Protein AF-A0A3P7JXC5-F1 (afdb_monomer_lite)

Radius of gyration: 39.47 Å; chains: 1; bounding box: 88×106×88 Å

pLDDT: mean 73.52, std 12.32, range [44.56, 93.5]

InterPro domains:
  IPR052606 DnaJ domain-containing protein [PTHR44653] (4-246)

Secondary structure (DSSP, 8-state):
-HHHHHHHHHHHHSHHHHHHHHHHHHH----TT-THHHHTTS----HHHHHHHHHHHHHHHHHHHHHHHHHHHHHHHHHHHHHHHHH-SSS-HHHHHHHHHHHHHTTS--GGG-HHHHHHHHHHHHHHHHHHHHHHHHHHSSTTS---------PPPPPPPP-------TT-----TT-HHHHHHHHHHHHHHHHHHTTPPPPHHHHHHHHH--S-TTHHHHHHHHTTS-HHHHHHHHHHHHHHHHH--

Foldseek 3Di:
DVVVVVVVCVCVVDPVSVVVVVCCVVLNDPPPPDPVSVVVVPDPCPPVNVVVVVLVVVLVVVVVVLVVVLVVLVVVVVVVLVVVVVVPPDDDSPVVVVVVVVVSVVSDDDPCPRPVNCVVVVVVVVVVVVVVVVVVVVVVVPPPPPPDPDDPDDDDPDPDDPPPPDPPPPPDDDDDPPDVVVVVVVVVVLVVQQVVCEVPDDDPVLVVLLPPDPDDDVSLVVSCVVVSYDSVSSVVVNVVVVVVVVVVD

Structure (mmCIF, N/CA/C/O backbone):
data_AF-A0A3P7JXC5-F1
#
_entry.id   AF-A0A3P7JXC5-F1
#
loop_
_atom_site.group_PDB
_atom_site.id
_atom_site.type_symbol
_atom_site.label_atom_id
_atom_site.label_alt_id
_atom_site.label_comp_id
_atom_site.label_asym_id
_atom_site.label_entity_id
_atom_site.label_seq_id
_atom_site.pdbx_PDB_ins_code
_atom_site.Cartn_x
_atom_site.Cartn_y
_atom_site.Cartn_z
_atom_site.occupancy
_atom_site.B_iso_or_equiv
_atom_site.auth_seq_id
_atom_site.auth_comp_id
_atom_site.auth_asym_id
_atom_site.auth_atom_id
_atom_site.pdbx_PDB_model_num
ATOM 1 N N . MET A 1 1 ? 5.364 -40.938 -41.147 1.00 63.56 1 MET A N 1
ATOM 2 C CA . MET A 1 1 ? 5.165 -39.567 -41.677 1.00 63.56 1 MET A CA 1
ATOM 3 C C . MET A 1 1 ? 3.699 -39.230 -41.950 1.00 63.56 1 MET A C 1
ATOM 5 O O . MET A 1 1 ? 3.297 -38.135 -41.594 1.00 63.56 1 MET A O 1
ATOM 9 N N . HIS A 1 2 ? 2.877 -40.139 -42.496 1.00 78.50 2 HIS A N 1
ATOM 10 C CA . HIS A 1 2 ? 1.469 -39.842 -42.828 1.00 78.50 2 HIS A CA 1
ATOM 11 C C . HIS A 1 2 ? 0.626 -39.333 -41.636 1.00 78.50 2 HIS A C 1
ATOM 13 O O . HIS A 1 2 ? -0.082 -38.341 -41.762 1.00 78.50 2 HIS A O 1
ATOM 19 N N . PHE A 1 3 ? 0.774 -39.931 -40.447 1.00 82.56 3 PHE A N 1
ATOM 20 C CA . PHE A 1 3 ? 0.040 -39.515 -39.240 1.00 82.56 3 PHE A CA 1
ATOM 21 C C . PHE A 1 3 ? 0.324 -38.073 -38.792 1.00 82.56 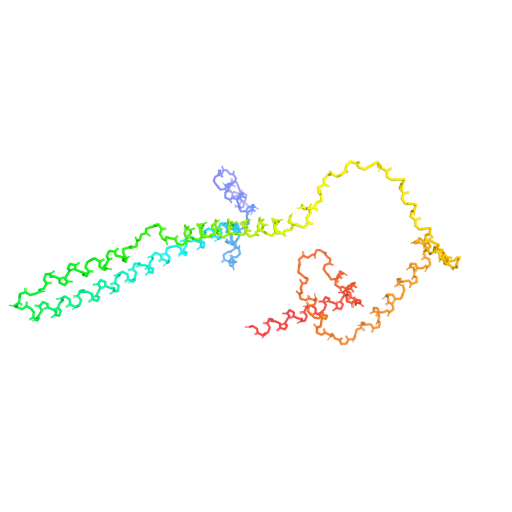3 PHE A C 1
ATOM 23 O O . PHE A 1 3 ? -0.576 -37.399 -38.302 1.00 82.56 3 PHE A O 1
ATOM 30 N N . GLN A 1 4 ? 1.547 -37.570 -39.000 1.00 85.88 4 GLN A N 1
ATOM 31 C CA . GLN A 1 4 ? 1.893 -36.193 -38.633 1.00 85.88 4 GLN A CA 1
ATOM 32 C C . GLN A 1 4 ? 1.194 -35.184 -39.547 1.00 85.88 4 GLN A C 1
ATOM 34 O O . GLN A 1 4 ? 0.630 -34.206 -39.068 1.00 85.88 4 GLN A O 1
ATOM 39 N N . VAL A 1 5 ? 1.158 -35.453 -40.853 1.00 88.19 5 VAL A N 1
ATOM 40 C CA . VAL A 1 5 ? 0.500 -34.572 -41.830 1.00 88.19 5 VAL A CA 1
ATOM 41 C C . VAL A 1 5 ? -1.008 -34.509 -41.586 1.00 88.19 5 VAL A C 1
ATOM 43 O O . VAL A 1 5 ? -1.578 -33.421 -41.594 1.00 88.19 5 VAL A O 1
ATOM 46 N N . VAL A 1 6 ? -1.638 -35.649 -41.284 1.00 90.06 6 VAL A N 1
ATOM 47 C CA . VAL A 1 6 ? -3.065 -35.703 -40.923 1.00 90.06 6 VAL A CA 1
ATOM 48 C C . VAL A 1 6 ? -3.340 -34.897 -39.651 1.00 90.06 6 VAL A C 1
ATOM 50 O O . VAL A 1 6 ? -4.251 -34.075 -39.639 1.00 90.06 6 VAL A O 1
ATOM 53 N N . SER A 1 7 ? -2.502 -35.038 -38.618 1.00 86.31 7 SER A N 1
ATOM 54 C CA . SER A 1 7 ? -2.668 -34.275 -37.373 1.00 86.31 7 SER A CA 1
ATOM 55 C C . SER A 1 7 ? -2.499 -32.761 -37.562 1.00 86.31 7 SER A C 1
ATOM 57 O O . SER A 1 7 ? -3.249 -31.976 -36.989 1.00 86.31 7 SER A O 1
ATOM 59 N N . ILE A 1 8 ? -1.560 -32.332 -38.416 1.00 90.06 8 ILE A N 1
ATOM 60 C CA . ILE A 1 8 ? -1.358 -30.912 -38.735 1.00 90.06 8 ILE A CA 1
ATOM 61 C C . ILE A 1 8 ? -2.572 -30.377 -39.498 1.00 90.06 8 ILE A C 1
ATOM 63 O O . ILE A 1 8 ? -3.050 -29.280 -39.217 1.00 90.06 8 ILE A O 1
ATOM 67 N N . TYR A 1 9 ? -3.101 -31.167 -40.433 1.00 92.31 9 TYR A N 1
ATOM 68 C CA . TYR A 1 9 ? -4.296 -30.812 -41.185 1.00 92.31 9 TYR A CA 1
ATOM 69 C C . TYR A 1 9 ? -5.520 -30.634 -40.273 1.00 92.31 9 TYR A C 1
ATOM 71 O O . TYR A 1 9 ? -6.238 -29.648 -40.414 1.00 92.31 9 TYR A O 1
ATOM 79 N N . GLU A 1 10 ? -5.737 -31.520 -39.299 1.00 90.44 10 GLU A N 1
ATOM 80 C CA . GLU A 1 10 ? -6.844 -31.404 -38.335 1.00 90.44 10 GLU A CA 1
ATOM 81 C C . GLU A 1 10 ? -6.738 -30.154 -37.444 1.00 90.44 10 GLU A C 1
ATOM 83 O O . GLU A 1 10 ? -7.736 -29.454 -37.224 1.00 90.44 10 GLU A O 1
ATOM 88 N N . VAL A 1 11 ? -5.524 -29.826 -36.986 1.00 89.25 11 VAL A N 1
ATOM 89 C CA . VAL A 1 11 ? -5.253 -28.618 -36.187 1.00 89.25 11 VAL A CA 1
ATOM 90 C C . VAL A 1 11 ? -5.467 -27.344 -37.007 1.00 89.25 11 VAL A C 1
ATOM 92 O O . VAL A 1 11 ? -6.042 -26.383 -36.503 1.00 89.25 11 VAL A O 1
ATOM 95 N N . LEU A 1 12 ? -5.048 -27.329 -38.277 1.00 89.19 12 LEU A N 1
ATOM 96 C CA . LEU A 1 12 ? -5.221 -26.168 -39.159 1.00 89.19 12 LEU A CA 1
ATOM 97 C C . LEU A 1 12 ? -6.658 -26.008 -39.673 1.00 89.19 12 LEU A C 1
ATOM 99 O O . LEU A 1 12 ? -7.075 -24.886 -39.970 1.00 89.19 12 LEU A O 1
ATOM 103 N N . LYS A 1 13 ? -7.411 -27.108 -39.787 1.00 93.50 13 LYS A N 1
ATOM 104 C CA . LYS A 1 13 ? -8.798 -27.123 -40.274 1.00 93.50 13 LYS A CA 1
ATOM 105 C C . LYS A 1 13 ? -9.786 -26.541 -39.265 1.00 93.50 13 LYS A C 1
ATOM 107 O O . LYS A 1 13 ? -10.770 -25.929 -39.673 1.00 93.50 13 LYS A O 1
ATOM 112 N N . SER A 1 14 ? -9.557 -26.739 -37.970 1.00 92.31 14 SER A N 1
ATOM 113 C CA . SER A 1 14 ? -10.454 -26.249 -36.918 1.00 92.31 14 SER A CA 1
ATOM 114 C C . SER A 1 14 ? -9.998 -24.888 -36.386 1.00 92.31 14 SER A C 1
ATOM 116 O O . SER A 1 14 ? -8.851 -24.707 -35.983 1.00 92.31 14 SER A O 1
ATOM 118 N N . SER A 1 15 ? -10.904 -23.906 -36.370 1.00 88.62 15 SER A N 1
ATOM 119 C CA . SER A 1 15 ? -10.602 -22.544 -35.901 1.00 88.62 15 SER A CA 1
ATOM 120 C C . SER A 1 15 ? -10.165 -22.519 -34.434 1.00 88.62 15 SER A C 1
ATOM 122 O O . SER A 1 15 ? -9.206 -21.829 -34.098 1.00 88.62 15 SER A O 1
ATOM 124 N N . GLU A 1 16 ? -10.809 -23.319 -33.583 1.00 89.88 16 GLU A N 1
ATOM 125 C CA . GLU A 1 16 ? -10.509 -23.400 -32.150 1.00 89.88 16 GLU A CA 1
ATOM 126 C C . GLU A 1 16 ? -9.127 -24.003 -31.853 1.00 89.88 16 GLU A C 1
ATOM 128 O O . GLU A 1 16 ? -8.400 -23.498 -30.993 1.00 89.88 16 GLU A O 1
ATOM 133 N N . LEU A 1 17 ? -8.728 -25.080 -32.550 1.00 89.31 17 LEU A N 1
ATOM 134 C CA . LEU A 1 17 ? -7.389 -25.657 -32.366 1.00 89.31 17 LEU A CA 1
ATOM 135 C C . LEU A 1 17 ? -6.319 -24.735 -32.942 1.00 89.31 17 LEU A C 1
ATOM 137 O O . LEU A 1 17 ? -5.249 -24.616 -32.346 1.00 89.31 17 LEU A O 1
ATOM 141 N N . ARG A 1 18 ? -6.620 -24.027 -34.037 1.00 91.94 18 ARG A N 1
ATOM 142 C CA . ARG A 1 18 ? -5.725 -23.014 -34.602 1.00 91.94 18 ARG A CA 1
ATOM 143 C C . ARG A 1 18 ? -5.501 -21.851 -33.641 1.00 91.94 18 ARG A C 1
ATOM 145 O O . ARG A 1 18 ? -4.374 -21.390 -33.504 1.00 91.94 18 ARG A O 1
ATOM 152 N N . GLU A 1 19 ? -6.537 -21.402 -32.939 1.00 91.00 19 GLU A N 1
ATOM 153 C CA . GLU A 1 19 ? -6.415 -20.359 -31.917 1.00 91.00 19 GLU A CA 1
ATOM 154 C C . GLU A 1 19 ? -5.582 -20.831 -30.718 1.00 91.00 19 GLU A C 1
ATOM 156 O O . GLU A 1 19 ? -4.697 -20.113 -30.254 1.00 91.00 19 GLU A O 1
ATOM 161 N N . LYS A 1 20 ? -5.800 -22.059 -30.235 1.00 87.19 20 LYS A N 1
ATOM 162 C CA . LYS A 1 20 ? -4.973 -22.647 -29.166 1.00 87.19 20 LYS A CA 1
ATOM 163 C C . LYS A 1 20 ? -3.518 -22.814 -29.603 1.00 87.19 20 LYS A C 1
ATOM 165 O O . LYS A 1 20 ? -2.618 -22.509 -28.829 1.00 87.19 20 LYS A O 1
ATOM 170 N N . TYR A 1 21 ? -3.282 -23.242 -30.840 1.00 88.56 21 TYR A N 1
ATOM 171 C CA . TYR A 1 21 ? -1.943 -23.348 -31.415 1.00 88.56 21 TYR A CA 1
ATOM 172 C C . TYR A 1 21 ? -1.263 -21.978 -31.531 1.00 88.56 21 TYR A C 1
ATOM 174 O O . TYR A 1 21 ? -0.121 -21.835 -31.105 1.00 88.56 21 TYR A O 1
ATOM 182 N N . ASN A 1 22 ? -1.978 -20.955 -32.008 1.00 90.62 22 ASN A N 1
ATOM 183 C CA . ASN A 1 22 ? -1.483 -19.577 -32.059 1.00 90.62 22 ASN A CA 1
ATOM 184 C C . ASN A 1 22 ? -1.149 -19.039 -30.661 1.00 90.62 22 ASN A C 1
ATOM 186 O O . ASN A 1 22 ? -0.094 -18.443 -30.473 1.00 90.62 22 ASN A O 1
ATOM 190 N N . ASN A 1 23 ? -1.993 -19.316 -29.664 1.00 85.25 23 ASN A N 1
ATOM 191 C CA . ASN A 1 23 ? -1.702 -18.978 -28.271 1.00 85.25 23 ASN A CA 1
ATOM 192 C C . ASN A 1 23 ? -0.435 -19.686 -27.765 1.00 85.25 23 ASN A C 1
ATOM 194 O O . ASN A 1 23 ? 0.379 -19.077 -27.082 1.00 85.25 23 ASN A O 1
ATOM 198 N N . VAL A 1 24 ? -0.227 -20.960 -28.104 1.00 84.94 24 VAL A N 1
ATOM 199 C CA . VAL A 1 24 ? 0.996 -21.689 -27.725 1.00 84.94 24 VAL A CA 1
ATOM 200 C C . VAL A 1 24 ? 2.228 -21.152 -28.462 1.00 84.94 24 VAL A C 1
ATOM 202 O O . VAL A 1 24 ? 3.303 -21.102 -27.872 1.00 84.94 24 VAL A O 1
ATOM 205 N N . LEU A 1 25 ? 2.092 -20.707 -29.713 1.00 85.06 25 LEU A N 1
ATOM 206 C CA . LEU A 1 25 ? 3.167 -20.037 -30.451 1.00 85.06 25 LEU A CA 1
ATOM 207 C C . LEU A 1 25 ? 3.546 -18.687 -29.824 1.00 85.06 25 LEU A C 1
ATOM 209 O O . LEU A 1 25 ? 4.727 -18.362 -29.749 1.00 85.06 25 LEU A O 1
ATOM 213 N N . GLU A 1 26 ? 2.562 -17.912 -29.365 1.00 82.88 26 GLU A N 1
ATOM 214 C CA . GLU A 1 26 ? 2.771 -16.575 -28.795 1.00 82.88 26 GLU A CA 1
ATOM 215 C C . GLU A 1 26 ? 3.239 -16.611 -27.328 1.00 82.88 26 GLU A C 1
ATOM 217 O O . GLU A 1 26 ? 4.134 -15.860 -26.926 1.00 82.88 26 GLU A O 1
ATOM 222 N N . PHE A 1 27 ? 2.649 -17.490 -26.512 1.00 77.94 27 PHE A N 1
ATOM 223 C CA . PHE A 1 27 ? 2.879 -17.562 -25.064 1.00 77.94 27 PHE A CA 1
ATOM 224 C C . PHE A 1 27 ? 3.784 -18.726 -24.635 1.00 77.94 27 PHE A C 1
ATOM 226 O O . PHE A 1 27 ? 4.208 -18.766 -23.478 1.00 77.94 27 PHE A O 1
ATOM 233 N N . GLY A 1 28 ? 4.112 -19.648 -25.543 1.00 79.12 28 GLY A N 1
ATOM 234 C CA . GLY A 1 28 ? 4.833 -20.885 -25.244 1.00 79.12 28 GLY A CA 1
ATOM 235 C C . GLY A 1 28 ? 3.936 -21.962 -24.623 1.00 79.12 28 GLY A C 1
ATOM 236 O O . GLY A 1 28 ? 2.821 -21.691 -24.169 1.00 79.12 28 GLY A O 1
ATOM 237 N N . LEU A 1 29 ? 4.431 -23.203 -24.576 1.00 80.94 29 LEU A N 1
ATOM 238 C CA . LEU A 1 29 ? 3.788 -24.286 -23.825 1.00 80.94 29 LEU A CA 1
ATOM 239 C C . LEU A 1 29 ? 3.751 -23.928 -22.327 1.00 80.94 29 LEU A C 1
ATOM 241 O O . LEU A 1 29 ? 4.742 -23.409 -21.808 1.00 80.94 29 LEU A O 1
ATOM 245 N N . PRO A 1 30 ? 2.644 -24.202 -21.613 1.00 66.88 30 PRO A N 1
ATOM 246 C CA . PRO A 1 30 ? 2.606 -24.039 -20.169 1.00 66.88 30 PRO A CA 1
ATOM 247 C C . PRO A 1 30 ? 3.562 -25.049 -19.524 1.00 66.88 30 PRO A C 1
ATOM 249 O O . PRO A 1 30 ? 3.243 -26.230 -19.384 1.00 66.88 30 PRO A O 1
ATOM 252 N N . ASP A 1 31 ? 4.748 -24.584 -19.133 1.00 71.75 31 ASP A N 1
ATOM 253 C CA . ASP A 1 31 ? 5.705 -25.390 -18.380 1.00 71.75 31 ASP A CA 1
ATOM 254 C C . ASP A 1 31 ? 5.148 -25.627 -16.970 1.00 71.75 31 ASP A C 1
ATOM 256 O O . ASP A 1 31 ? 5.262 -24.794 -16.070 1.00 71.75 31 ASP A O 1
ATOM 260 N N . TRP A 1 32 ? 4.549 -26.801 -16.753 1.00 65.69 32 TRP A N 1
ATOM 261 C CA . TRP A 1 32 ? 3.990 -27.239 -15.463 1.00 65.69 32 TRP A CA 1
ATOM 262 C C . TRP A 1 32 ? 5.031 -27.302 -14.331 1.00 65.69 32 TRP A C 1
ATOM 264 O O . TRP A 1 32 ? 4.680 -27.420 -13.159 1.00 65.69 32 TRP A O 1
ATOM 274 N N . ARG A 1 33 ? 6.320 -27.206 -14.678 1.00 65.94 33 ARG A N 1
ATOM 275 C CA . ARG A 1 33 ? 7.463 -27.211 -13.760 1.00 65.94 33 ARG A CA 1
ATOM 276 C C . ARG A 1 33 ? 7.950 -25.823 -13.344 1.00 65.94 33 ARG A C 1
ATOM 278 O O . ARG A 1 33 ? 8.768 -25.741 -12.431 1.00 65.94 33 ARG A O 1
ATOM 285 N N . GLN A 1 34 ? 7.482 -24.745 -13.976 1.00 61.25 34 GLN A N 1
ATOM 286 C CA . GLN A 1 34 ? 7.953 -23.392 -13.682 1.00 61.25 34 GLN A CA 1
ATOM 287 C C . GLN A 1 34 ? 6.820 -22.509 -13.129 1.00 61.25 34 GLN A C 1
ATOM 289 O O . GLN A 1 34 ? 5.915 -22.131 -13.875 1.00 61.25 34 GLN A O 1
ATOM 294 N N . PRO A 1 35 ? 6.887 -22.057 -11.857 1.00 60.59 35 PRO A N 1
ATOM 295 C CA . PRO A 1 35 ? 5.921 -21.091 -11.312 1.00 60.59 35 PRO A CA 1
ATOM 296 C C . PRO A 1 35 ? 5.973 -19.722 -12.025 1.00 60.59 35 PRO A C 1
ATOM 298 O O . PRO A 1 35 ? 5.101 -18.875 -11.835 1.00 60.59 35 PRO A O 1
ATOM 301 N N . ILE A 1 36 ? 6.975 -19.512 -12.884 1.00 57.78 36 ILE A N 1
ATOM 302 C CA . ILE A 1 36 ? 7.180 -18.310 -13.699 1.00 57.78 36 ILE A CA 1
ATOM 303 C C . ILE A 1 36 ? 6.066 -18.115 -14.743 1.00 57.78 36 ILE A C 1
ATOM 305 O O . ILE A 1 36 ? 5.733 -16.967 -15.045 1.00 57.78 36 ILE A O 1
ATOM 309 N N . TYR A 1 37 ? 5.430 -19.186 -15.242 1.00 58.28 37 TYR A N 1
ATOM 310 C CA . TYR A 1 37 ? 4.383 -19.074 -16.274 1.00 58.28 37 TYR A CA 1
ATOM 311 C C . TYR A 1 37 ? 3.149 -18.296 -15.773 1.00 58.28 37 TYR A C 1
ATOM 313 O O . TYR A 1 37 ? 2.536 -17.531 -16.517 1.00 58.28 37 TYR A O 1
ATOM 321 N N . TYR A 1 38 ? 2.845 -18.384 -14.474 1.00 59.22 38 TYR A N 1
ATOM 322 C CA . TYR A 1 38 ? 1.785 -17.591 -13.839 1.00 59.22 38 TYR A CA 1
ATOM 323 C C . TYR A 1 38 ? 2.230 -16.172 -13.470 1.00 59.22 38 TYR A C 1
ATOM 325 O O . TYR A 1 38 ? 1.407 -15.259 -13.404 1.00 59.22 38 TYR A O 1
ATOM 333 N N . TYR A 1 39 ? 3.531 -15.952 -13.277 1.00 55.88 39 TYR A N 1
ATOM 334 C CA . TYR A 1 39 ? 4.065 -14.665 -12.830 1.00 55.88 39 TYR A CA 1
ATOM 335 C C . TYR A 1 39 ? 3.954 -13.572 -13.899 1.00 55.88 39 TYR A C 1
ATOM 337 O O . TYR A 1 39 ? 3.777 -12.400 -13.575 1.00 55.88 39 TYR A O 1
ATOM 345 N N . ARG A 1 40 ? 3.976 -13.942 -15.186 1.00 58.50 40 ARG A N 1
ATOM 346 C CA . ARG A 1 40 ? 3.786 -12.988 -16.293 1.00 58.50 40 ARG A CA 1
ATOM 347 C C . ARG A 1 40 ? 2.323 -12.552 -16.464 1.00 58.50 40 ARG A C 1
ATOM 349 O O . ARG A 1 40 ? 2.071 -11.518 -17.078 1.00 58.50 40 ARG A O 1
ATOM 356 N N . LYS A 1 41 ? 1.371 -13.300 -15.889 1.00 62.31 41 LYS A N 1
ATOM 357 C CA . LYS A 1 41 ? -0.070 -12.994 -15.908 1.00 62.31 41 LYS A CA 1
ATOM 358 C C . LYS A 1 41 ? -0.565 -12.331 -14.616 1.00 62.31 41 LYS A C 1
ATOM 360 O O . LYS A 1 41 ? -1.756 -12.071 -14.477 1.00 62.31 41 LYS A O 1
ATOM 365 N N . MET A 1 42 ? 0.329 -12.014 -13.681 1.00 60.47 42 MET A N 1
ATOM 366 C CA . MET A 1 42 ? 0.021 -11.069 -12.613 1.00 60.47 42 MET A CA 1
ATOM 367 C C . MET A 1 42 ? 0.087 -9.669 -13.227 1.00 60.47 42 MET A C 1
ATOM 369 O O . MET A 1 42 ? 1.169 -9.172 -13.545 1.00 60.47 42 MET A O 1
ATOM 373 N N . ARG A 1 43 ? -1.077 -9.046 -13.453 1.00 71.44 43 ARG A N 1
ATOM 374 C CA . ARG A 1 43 ? -1.168 -7.625 -13.820 1.00 71.44 43 ARG A CA 1
ATOM 375 C C . ARG A 1 43 ? -0.258 -6.852 -12.870 1.00 71.44 43 ARG A C 1
ATOM 377 O O . ARG A 1 43 ? -0.424 -6.964 -11.658 1.00 71.44 43 ARG A O 1
ATOM 384 N N . LYS A 1 44 ? 0.722 -6.123 -13.414 1.00 71.94 44 LYS A N 1
ATOM 385 C CA . LYS A 1 44 ? 1.609 -5.263 -12.625 1.00 71.94 44 LYS A CA 1
ATOM 386 C C . LYS A 1 44 ? 0.716 -4.241 -11.926 1.00 71.94 44 LYS A C 1
ATOM 388 O O . LYS A 1 44 ? 0.309 -3.274 -12.561 1.00 71.94 44 LYS A O 1
ATOM 393 N N . LEU A 1 45 ? 0.353 -4.504 -10.670 1.00 72.50 45 LEU A N 1
ATOM 394 C CA . LEU A 1 45 ? -0.387 -3.549 -9.859 1.00 72.50 45 LEU A CA 1
ATOM 395 C C . LEU A 1 45 ? 0.497 -2.316 -9.782 1.00 72.50 45 LEU A C 1
ATOM 397 O O . LEU A 1 45 ? 1.641 -2.387 -9.322 1.00 72.50 45 LEU A O 1
ATOM 401 N N . ALA A 1 46 ? 0.004 -1.210 -10.322 1.00 86.25 46 ALA A N 1
ATOM 402 C CA . ALA A 1 46 ? 0.737 0.030 -10.228 1.00 86.25 46 ALA A CA 1
ATOM 403 C C . ALA A 1 46 ? 0.902 0.390 -8.747 1.00 86.25 46 ALA A C 1
ATOM 405 O O . ALA A 1 46 ? 0.086 0.008 -7.904 1.00 86.25 46 ALA A O 1
ATOM 406 N N . TRP A 1 47 ? 1.957 1.132 -8.414 1.00 88.12 47 TRP A N 1
ATOM 407 C CA . TRP A 1 47 ? 2.267 1.424 -7.013 1.00 88.12 47 TRP A CA 1
ATOM 408 C C . TRP A 1 47 ? 1.091 2.101 -6.291 1.00 88.12 47 TRP A C 1
ATOM 410 O O . TRP A 1 47 ? 0.830 1.807 -5.129 1.00 88.12 47 TRP A O 1
ATOM 420 N N . TYR A 1 48 ? 0.325 2.930 -7.009 1.00 89.56 48 TYR A N 1
ATOM 421 C CA . TYR A 1 48 ? -0.889 3.560 -6.492 1.00 89.56 48 TYR A CA 1
ATOM 422 C C . TYR A 1 48 ? -2.032 2.562 -6.252 1.00 89.56 48 TYR A C 1
ATOM 424 O O . TYR A 1 48 ? -2.713 2.679 -5.239 1.00 89.56 48 TYR A O 1
ATOM 432 N N . GLU A 1 49 ? -2.233 1.558 -7.116 1.00 87.88 49 GLU A N 1
ATOM 433 C CA . GLU A 1 49 ? -3.248 0.515 -6.900 1.00 87.88 49 GLU A CA 1
ATOM 434 C C . GLU A 1 49 ? -2.934 -0.268 -5.622 1.00 87.88 49 GLU A C 1
ATOM 436 O O . GLU A 1 49 ? -3.824 -0.515 -4.812 1.00 87.88 49 GLU A O 1
ATOM 441 N N . ALA A 1 50 ? -1.654 -0.587 -5.394 1.00 88.88 50 ALA A N 1
ATOM 442 C CA . ALA A 1 50 ? -1.207 -1.235 -4.165 1.00 88.88 50 ALA A CA 1
ATOM 443 C C . ALA A 1 50 ? -1.452 -0.358 -2.924 1.00 88.88 50 ALA A C 1
ATOM 445 O O . ALA A 1 50 ? -1.924 -0.858 -1.904 1.00 88.88 50 ALA A O 1
ATOM 446 N N . VAL A 1 51 ? -1.189 0.951 -3.013 1.00 90.62 51 VAL A N 1
ATOM 447 C CA . VAL A 1 51 ? -1.463 1.907 -1.925 1.00 90.62 51 VAL A CA 1
ATOM 448 C C . VAL A 1 51 ? -2.964 2.015 -1.640 1.00 90.62 51 VAL A C 1
ATOM 450 O O . VAL A 1 51 ? -3.361 1.986 -0.478 1.00 90.62 51 VAL A O 1
ATOM 453 N N . ILE A 1 52 ? -3.812 2.078 -2.669 1.00 88.81 52 ILE A N 1
ATOM 454 C CA . ILE A 1 52 ? -5.274 2.131 -2.511 1.00 88.81 52 ILE A CA 1
ATOM 455 C C . ILE A 1 52 ? -5.788 0.863 -1.826 1.00 88.81 52 ILE A C 1
ATOM 457 O O . ILE A 1 52 ? -6.566 0.951 -0.876 1.00 88.81 52 ILE A O 1
ATOM 461 N N . VAL A 1 53 ? -5.327 -0.312 -2.264 1.00 90.31 53 VAL A N 1
ATOM 462 C CA . VAL A 1 53 ? -5.690 -1.591 -1.637 1.00 90.31 53 VAL A CA 1
ATOM 463 C C . VAL A 1 53 ? -5.227 -1.632 -0.182 1.00 90.31 53 VAL A C 1
ATOM 465 O O . VAL A 1 53 ? -5.988 -2.044 0.689 1.00 90.31 53 VAL A O 1
ATOM 468 N N . LEU A 1 54 ? -4.017 -1.154 0.110 1.00 90.31 54 LEU A N 1
ATOM 469 C CA . LEU A 1 54 ? -3.496 -1.091 1.474 1.00 90.31 54 LEU A CA 1
ATOM 470 C C . LEU A 1 54 ? -4.341 -0.176 2.373 1.00 90.31 54 LEU A C 1
ATOM 472 O O . LEU A 1 54 ? -4.664 -0.557 3.498 1.00 90.31 54 LEU A O 1
ATOM 476 N N . ILE A 1 55 ? -4.758 0.990 1.874 1.00 88.44 55 ILE A N 1
ATOM 477 C CA . ILE A 1 55 ? -5.667 1.889 2.598 1.00 88.44 55 ILE A CA 1
ATOM 478 C C . ILE A 1 55 ? -7.020 1.206 2.828 1.00 88.44 55 ILE A C 1
ATOM 480 O O . ILE A 1 55 ? -7.532 1.259 3.942 1.00 88.44 55 ILE A O 1
ATOM 484 N N . ALA A 1 56 ? -7.574 0.523 1.824 1.00 88.75 56 ALA A N 1
ATOM 485 C CA . ALA A 1 56 ? -8.849 -0.184 1.944 1.00 88.75 56 ALA A CA 1
ATOM 486 C C . ALA A 1 56 ? -8.799 -1.333 2.968 1.00 88.75 56 ALA A C 1
ATOM 488 O O . ALA A 1 56 ? -9.725 -1.515 3.751 1.00 88.75 56 ALA A O 1
ATOM 489 N N . VAL A 1 57 ? -7.710 -2.102 3.014 1.00 92.38 57 VAL A N 1
ATOM 490 C CA . VAL A 1 57 ? -7.543 -3.145 4.039 1.00 92.38 57 VAL A CA 1
ATOM 491 C C . VAL A 1 57 ? -7.361 -2.515 5.423 1.00 92.38 57 VAL A C 1
ATOM 493 O O . VAL A 1 57 ? -7.951 -2.984 6.396 1.00 92.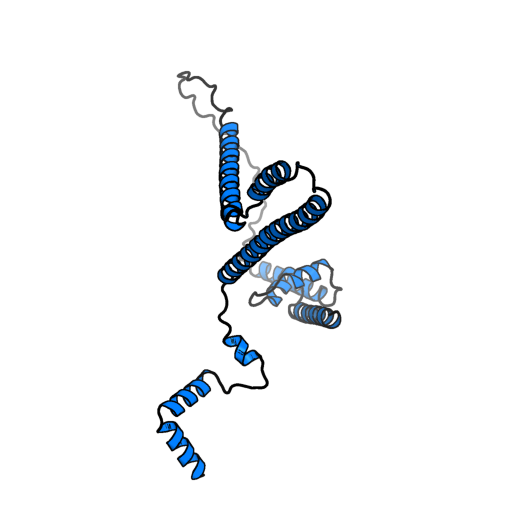38 57 VAL A O 1
ATOM 496 N N . SER A 1 58 ? -6.599 -1.422 5.514 1.00 90.25 58 SER A N 1
ATOM 497 C CA . SER A 1 58 ? -6.389 -0.680 6.761 1.00 90.25 58 SER A CA 1
ATOM 498 C C . SER A 1 58 ? -7.693 -0.103 7.326 1.00 90.25 58 SER A C 1
ATOM 500 O O . SER A 1 58 ? -7.952 -0.227 8.523 1.00 90.25 58 SER A O 1
ATOM 502 N N . THR A 1 59 ? -8.573 0.453 6.486 1.00 86.75 59 THR A N 1
ATOM 503 C CA . THR A 1 59 ? -9.881 0.966 6.930 1.00 86.75 59 THR A CA 1
ATOM 504 C C . THR A 1 59 ? -10.784 -0.132 7.454 1.00 86.75 59 THR A C 1
ATOM 506 O O . THR A 1 59 ? -11.440 0.065 8.475 1.00 86.75 59 THR A O 1
ATOM 509 N N . ILE A 1 60 ? -10.793 -1.293 6.796 1.00 87.31 60 ILE A N 1
ATOM 510 C CA . ILE A 1 60 ? -11.553 -2.460 7.247 1.00 87.31 60 ILE A CA 1
ATOM 511 C C . ILE A 1 60 ? -11.017 -2.942 8.599 1.00 87.31 60 ILE A C 1
ATOM 513 O O . ILE A 1 60 ? -11.798 -3.150 9.524 1.00 87.31 60 ILE A O 1
ATOM 517 N N . ALA A 1 61 ? -9.696 -3.063 8.753 1.00 87.44 61 ALA A N 1
ATOM 518 C CA . ALA A 1 61 ? -9.079 -3.457 10.020 1.00 87.44 61 ALA A CA 1
ATOM 519 C C . ALA A 1 61 ? -9.401 -2.464 11.149 1.00 87.44 61 ALA A C 1
ATOM 521 O O . ALA A 1 61 ? -9.768 -2.865 12.253 1.00 87.44 61 ALA A O 1
ATOM 522 N N . HIS A 1 62 ? -9.333 -1.165 10.860 1.00 85.19 62 HIS A N 1
ATOM 523 C CA . HIS A 1 62 ? -9.683 -0.120 11.814 1.00 85.19 62 HIS A CA 1
ATOM 524 C C . HIS A 1 62 ? -11.167 -0.162 12.204 1.00 85.19 62 HIS A C 1
ATOM 526 O O . HIS A 1 62 ? -11.504 -0.046 13.381 1.00 85.19 62 HIS A O 1
ATOM 532 N N . TYR A 1 63 ? -12.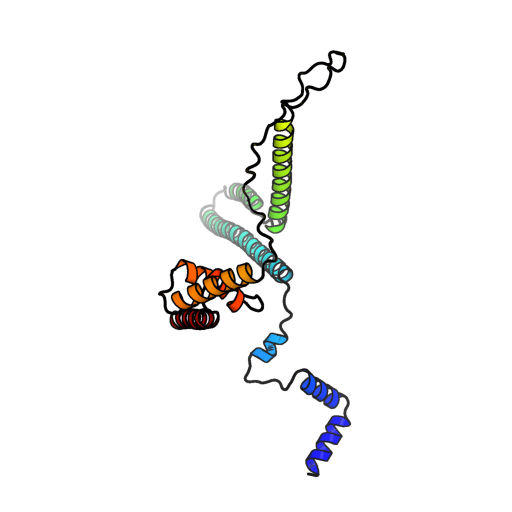055 -0.399 11.238 1.00 84.12 63 TYR A N 1
ATOM 533 C CA . TYR A 1 63 ? -13.482 -0.581 11.488 1.00 84.12 63 TYR A CA 1
ATOM 534 C C . TYR A 1 63 ? -13.738 -1.780 12.406 1.00 84.12 63 TYR A C 1
ATOM 536 O O . TYR A 1 63 ? -14.447 -1.648 13.402 1.00 84.12 63 TYR A O 1
ATOM 544 N N . LEU A 1 64 ? -13.103 -2.925 12.136 1.00 86.44 64 LEU A N 1
ATOM 545 C CA . LEU A 1 64 ? -13.193 -4.105 13.000 1.00 86.44 64 LEU A CA 1
ATOM 546 C C . LEU A 1 64 ? -12.669 -3.828 14.414 1.00 86.44 64 LEU A C 1
ATOM 548 O O . LEU A 1 64 ? -13.263 -4.307 15.375 1.00 86.44 64 LEU A O 1
ATOM 552 N N . MET A 1 65 ? -11.610 -3.030 14.560 1.00 85.00 65 MET A N 1
ATOM 553 C CA . MET A 1 65 ? -11.079 -2.634 15.868 1.00 85.00 65 MET A CA 1
ATOM 554 C C . MET A 1 65 ? -12.079 -1.781 16.663 1.00 85.00 65 MET A C 1
ATOM 556 O O . MET A 1 65 ? -12.309 -2.051 17.842 1.00 85.00 65 MET A O 1
ATOM 560 N N . MET A 1 66 ? -12.735 -0.810 16.018 1.00 79.81 66 MET A N 1
ATOM 561 C CA . MET A 1 66 ? -13.805 -0.019 16.643 1.00 79.81 66 MET A CA 1
ATOM 562 C C . MET A 1 66 ? -15.005 -0.898 17.027 1.00 79.81 66 MET A C 1
ATOM 564 O O . MET A 1 66 ? -15.577 -0.751 18.104 1.00 79.81 66 MET A O 1
ATOM 568 N N . TRP A 1 67 ? -15.359 -1.885 16.203 1.00 84.50 67 TRP A N 1
ATOM 569 C CA . TRP A 1 67 ? -16.386 -2.866 16.567 1.00 84.50 67 TRP A CA 1
ATOM 570 C C . TRP A 1 67 ? -15.975 -3.774 17.722 1.00 84.50 67 TRP A C 1
ATOM 572 O O . TRP A 1 67 ? -16.804 -4.082 18.578 1.00 84.50 67 TRP A O 1
ATOM 582 N N . ALA A 1 68 ? -14.713 -4.194 17.776 1.00 83.38 68 ALA A N 1
ATOM 583 C CA . ALA A 1 68 ? -14.203 -5.054 18.836 1.00 83.38 68 ALA A CA 1
ATOM 584 C C . ALA A 1 68 ? -14.316 -4.370 20.202 1.00 83.38 68 ALA A C 1
ATOM 586 O O . ALA A 1 68 ? -14.812 -4.970 21.153 1.00 83.38 68 ALA A O 1
ATOM 587 N N . ALA A 1 69 ? -13.939 -3.098 20.288 1.00 83.25 69 ALA A N 1
ATOM 588 C CA . ALA A 1 69 ? -14.048 -2.341 21.526 1.00 83.25 69 ALA A CA 1
ATOM 589 C C . ALA A 1 69 ? -15.509 -2.012 21.900 1.00 83.25 69 ALA A C 1
ATOM 591 O O . ALA A 1 69 ? -15.853 -2.034 23.084 1.00 83.25 69 ALA A O 1
ATOM 592 N N . TYR A 1 70 ? -16.405 -1.834 20.919 1.00 83.38 70 TYR A N 1
ATOM 593 C CA . TYR A 1 70 ? -17.846 -1.733 21.182 1.00 83.38 70 TYR A CA 1
ATOM 594 C C . TYR A 1 70 ? -18.362 -3.040 21.789 1.00 83.38 70 TYR A C 1
ATOM 596 O O . TYR A 1 70 ? -19.071 -3.041 22.800 1.00 83.38 70 TYR A O 1
ATOM 604 N N . TYR A 1 71 ? -17.954 -4.166 21.203 1.00 83.25 71 TYR A N 1
ATOM 605 C CA . TYR A 1 71 ? -18.362 -5.488 21.652 1.00 83.25 71 TYR A CA 1
ATOM 606 C C . TYR A 1 71 ? -17.798 -5.834 23.034 1.00 83.25 71 TYR A C 1
ATOM 608 O O . TYR A 1 71 ? -18.510 -6.416 23.849 1.00 83.25 71 TYR A O 1
ATOM 616 N N . GLU A 1 72 ? -16.565 -5.430 23.346 1.00 80.75 72 GLU A N 1
ATOM 617 C CA . GLU A 1 72 ? -15.969 -5.594 24.674 1.00 80.75 72 GLU A CA 1
ATOM 618 C C . GLU A 1 72 ? -16.829 -4.917 25.747 1.00 80.75 72 GLU A C 1
ATOM 620 O O . GLU A 1 72 ? -17.225 -5.558 26.724 1.00 80.75 72 GLU A O 1
ATOM 625 N N . LYS A 1 73 ? -17.191 -3.643 25.548 1.00 77.19 73 LYS A N 1
ATOM 626 C CA . LYS A 1 73 ? -18.030 -2.920 26.514 1.00 77.19 73 LYS A CA 1
ATOM 627 C C . LYS A 1 73 ? -19.437 -3.501 26.574 1.00 77.19 73 LYS A C 1
ATOM 629 O O . LYS A 1 73 ? -19.943 -3.722 27.672 1.00 77.19 73 LYS A O 1
ATOM 634 N N . TYR A 1 74 ? -20.024 -3.868 25.437 1.00 80.19 74 TYR A N 1
ATOM 635 C CA . TYR A 1 74 ? -21.309 -4.567 25.397 1.00 80.19 74 TYR A CA 1
ATOM 636 C C . TYR A 1 74 ? -21.294 -5.886 26.196 1.00 80.19 74 TYR A C 1
ATOM 638 O O . TYR A 1 74 ? -22.225 -6.172 26.954 1.00 80.19 74 TYR A O 1
ATOM 646 N N . LEU A 1 75 ? -20.233 -6.691 26.075 1.00 78.62 75 LEU A N 1
ATOM 647 C CA . LEU A 1 75 ? -20.085 -7.941 26.822 1.00 78.62 75 LEU A CA 1
ATOM 648 C C . LEU A 1 75 ? -19.915 -7.701 28.325 1.00 78.62 75 LEU A C 1
ATOM 650 O O . LEU A 1 75 ? -20.557 -8.394 29.121 1.00 78.62 75 LEU A O 1
ATOM 654 N N . VAL A 1 76 ? -19.097 -6.719 28.713 1.00 80.12 76 VAL A N 1
ATOM 655 C CA . VAL A 1 76 ? -18.931 -6.308 30.117 1.00 80.12 76 VAL A CA 1
ATOM 656 C C . VAL A 1 76 ? -20.275 -5.863 30.700 1.00 80.12 76 VAL A C 1
ATOM 658 O O . VAL A 1 76 ? -20.638 -6.314 31.789 1.00 80.12 76 VAL A O 1
ATOM 661 N N . LEU A 1 77 ? -21.067 -5.087 29.948 1.00 69.62 77 LEU A N 1
ATOM 662 C CA . LEU A 1 77 ? -22.432 -4.707 30.329 1.00 69.62 77 LEU A CA 1
ATOM 663 C C . LEU A 1 77 ? -23.338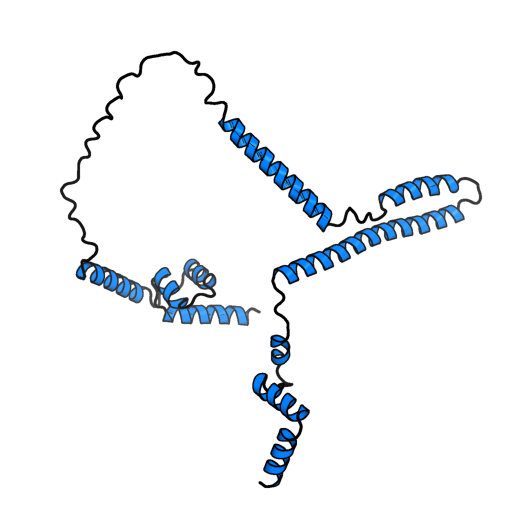 -5.928 30.502 1.00 69.62 77 LEU A C 1
ATOM 665 O O . LEU A 1 77 ? -24.020 -6.075 31.512 1.00 69.62 77 LEU A O 1
ATOM 669 N N . LYS A 1 78 ? -23.343 -6.854 29.542 1.00 74.69 78 LYS A N 1
ATOM 670 C CA . LYS A 1 78 ? -24.175 -8.063 29.622 1.00 74.69 78 LYS A CA 1
ATOM 671 C C . LYS A 1 78 ? -23.830 -8.907 30.853 1.00 74.69 78 LYS A C 1
ATOM 673 O O . LYS A 1 78 ? -24.712 -9.550 31.426 1.00 74.69 78 LYS A O 1
ATOM 678 N N . GLN A 1 79 ? -22.564 -8.918 31.269 1.00 75.75 79 GLN A N 1
ATOM 679 C CA . GLN A 1 79 ? -22.129 -9.585 32.494 1.00 75.75 79 GLN A CA 1
ATOM 680 C C . GLN A 1 79 ? -22.531 -8.817 33.760 1.00 75.75 79 GLN A C 1
ATOM 682 O O . GLN A 1 79 ? -23.013 -9.451 34.703 1.00 75.75 79 GLN A O 1
ATOM 687 N N . SER A 1 80 ? -22.371 -7.490 33.799 1.00 72.25 80 SER A N 1
ATOM 688 C CA . SER A 1 80 ? -22.757 -6.673 34.958 1.00 72.25 80 SER A CA 1
ATOM 689 C C . SER A 1 80 ? -24.271 -6.683 35.180 1.00 72.25 80 SER A C 1
ATOM 691 O O . SER A 1 80 ? -24.708 -6.890 36.307 1.00 72.25 80 SER A O 1
ATOM 693 N N . LEU A 1 81 ? -25.072 -6.615 34.113 1.00 68.38 81 LEU A N 1
ATOM 694 C CA . LEU A 1 81 ? -26.537 -6.665 34.156 1.00 68.38 81 LEU A CA 1
ATOM 695 C C . LEU A 1 81 ? -27.040 -8.051 34.594 1.00 68.38 81 LEU A C 1
ATOM 697 O O . LEU A 1 81 ? -27.956 -8.155 35.402 1.00 68.38 81 LEU A O 1
ATOM 701 N N . LYS A 1 82 ? -26.395 -9.147 34.161 1.00 70.31 82 LYS A N 1
ATOM 702 C CA . LYS A 1 82 ? -26.689 -10.499 34.685 1.00 70.31 82 LYS A CA 1
ATOM 703 C C . LYS A 1 82 ? -26.350 -10.648 36.174 1.00 70.31 82 LYS A C 1
ATOM 705 O O . LYS A 1 82 ? -27.043 -11.387 36.873 1.00 70.31 82 LYS A O 1
ATOM 710 N N . LYS A 1 83 ? -25.288 -9.989 36.656 1.00 67.69 83 LYS A N 1
ATOM 711 C CA . LYS A 1 83 ? -24.903 -9.979 38.079 1.00 67.69 83 LYS A CA 1
ATOM 712 C C . LYS A 1 83 ? -25.848 -9.102 38.910 1.00 67.69 83 LYS A C 1
ATOM 714 O O . LYS A 1 83 ? -26.287 -9.558 39.960 1.00 67.69 83 LYS A O 1
ATOM 719 N N . SER A 1 84 ? -26.210 -7.914 38.421 1.00 61.72 84 SER A N 1
ATOM 720 C CA . SER A 1 84 ? -27.191 -7.016 39.048 1.00 61.72 84 SER A CA 1
ATOM 721 C C . SER A 1 84 ? -28.580 -7.646 39.067 1.00 61.72 84 SER A C 1
ATOM 723 O O . SER A 1 84 ? -29.157 -7.739 40.133 1.00 61.72 84 SER A O 1
ATOM 725 N N . ARG A 1 85 ? -29.072 -8.263 37.986 1.00 61.03 85 ARG A N 1
ATOM 726 C CA . ARG A 1 85 ? -30.390 -8.935 37.977 1.00 61.03 85 ARG A CA 1
ATOM 727 C C . ARG A 1 85 ? -30.495 -10.123 38.947 1.00 61.03 85 ARG A C 1
ATOM 729 O O . ARG A 1 85 ? -31.592 -10.483 39.358 1.00 61.03 85 ARG A O 1
ATOM 736 N N . LYS A 1 86 ? -29.369 -10.745 39.325 1.00 59.97 86 LYS A N 1
ATOM 737 C CA . LYS A 1 86 ? -29.323 -11.735 40.421 1.00 59.97 86 LYS A CA 1
ATOM 738 C C . LYS A 1 86 ? -29.338 -11.089 41.812 1.00 59.97 86 LYS A C 1
ATOM 740 O O . LYS A 1 86 ? -29.735 -11.750 42.766 1.00 59.97 86 LYS A O 1
ATOM 745 N N . ARG A 1 87 ? -28.886 -9.839 41.928 1.00 58.94 87 ARG A N 1
ATOM 746 C CA . ARG A 1 87 ? -28.830 -9.049 43.167 1.00 58.94 87 ARG A CA 1
ATOM 747 C C . ARG A 1 87 ? -30.122 -8.249 43.400 1.00 58.94 87 ARG A C 1
ATOM 749 O O . ARG A 1 87 ? -30.583 -8.151 44.531 1.00 58.94 87 ARG A O 1
ATOM 756 N N . ASP A 1 88 ? -30.755 -7.793 42.325 1.00 50.72 88 ASP A N 1
ATOM 757 C CA . ASP A 1 88 ? -31.895 -6.887 42.315 1.00 50.72 88 ASP A CA 1
ATOM 758 C C . ASP A 1 88 ? -33.193 -7.664 42.111 1.00 50.72 88 ASP A C 1
ATOM 760 O O . ASP A 1 88 ? -33.807 -7.691 41.047 1.00 50.72 88 ASP A O 1
ATOM 764 N N . LYS A 1 89 ? -33.638 -8.283 43.204 1.00 56.31 89 LYS A N 1
ATOM 765 C CA . LYS A 1 89 ? -35.054 -8.598 43.440 1.00 56.31 89 LYS A CA 1
ATOM 766 C C . LYS A 1 89 ? -35.769 -7.418 44.133 1.00 56.31 89 LYS A C 1
ATOM 768 O O . LYS A 1 89 ? -36.857 -7.589 44.669 1.00 56.31 89 LYS A O 1
ATOM 773 N N . LYS A 1 90 ? -35.140 -6.230 44.164 1.00 44.56 90 LYS A N 1
ATOM 774 C CA . LYS A 1 90 ? -35.589 -5.043 44.907 1.00 44.56 90 LYS A CA 1
ATOM 775 C C . LYS A 1 90 ? -35.122 -3.731 44.229 1.00 44.56 90 LYS A C 1
ATOM 777 O O . LYS A 1 90 ? -34.168 -3.114 44.665 1.00 44.56 90 LYS A O 1
ATOM 782 N N . GLY A 1 91 ? -35.797 -3.310 43.158 1.00 47.97 91 GLY A N 1
ATOM 783 C CA . GLY A 1 91 ? -36.132 -1.890 42.930 1.00 47.97 91 GLY A CA 1
ATOM 784 C C . GLY A 1 91 ? -35.219 -0.912 42.158 1.00 47.97 91 GLY A C 1
ATOM 785 O O . GLY A 1 91 ? -35.774 0.071 41.689 1.00 47.97 91 GLY A O 1
ATOM 786 N N . GLU A 1 92 ? -33.908 -1.112 41.962 1.00 50.81 92 GLU A N 1
ATOM 787 C CA . GLU A 1 92 ? -33.021 -0.027 41.438 1.00 50.81 92 GLU A CA 1
ATOM 788 C C . GLU A 1 92 ? -32.345 -0.266 40.065 1.00 50.81 92 GLU A C 1
ATOM 790 O O . GLU A 1 92 ? -31.450 0.477 39.662 1.00 50.81 92 GLU A O 1
ATOM 795 N N . SER A 1 93 ? -32.755 -1.271 39.285 1.00 55.75 93 SER A N 1
ATOM 796 C CA . SER A 1 93 ? -32.019 -1.633 38.058 1.00 55.75 93 SER A CA 1
ATOM 797 C C . SER A 1 93 ? -32.175 -0.654 36.884 1.00 55.75 93 SER A C 1
ATOM 799 O O . SER A 1 93 ? -31.286 -0.568 36.044 1.00 55.75 93 SER A O 1
ATOM 801 N N . GLU A 1 94 ? -33.282 0.084 36.794 1.00 55.12 94 GLU A N 1
ATOM 802 C CA . GLU A 1 94 ? -33.649 0.852 35.588 1.00 55.12 94 GLU A CA 1
ATOM 803 C C . GLU A 1 94 ? -32.731 2.069 35.340 1.00 55.12 94 GLU A C 1
ATOM 805 O O . GLU A 1 94 ? -32.341 2.325 34.203 1.00 55.12 94 GLU A O 1
ATOM 810 N N . GLY A 1 95 ? -32.316 2.781 36.398 1.00 55.62 95 GLY A N 1
ATOM 811 C CA . GLY A 1 95 ? -31.511 4.010 36.286 1.00 55.62 95 GLY A CA 1
ATOM 812 C C . GLY A 1 95 ? -30.040 3.785 35.915 1.00 55.62 95 GLY A C 1
ATOM 813 O O . GLY A 1 95 ? -29.405 4.648 35.314 1.00 55.62 95 GLY A O 1
ATOM 814 N N . THR A 1 96 ? -29.493 2.607 36.221 1.00 57.53 96 THR A N 1
ATOM 815 C CA . THR A 1 96 ? -28.117 2.255 35.828 1.00 57.53 96 THR A CA 1
ATOM 816 C C . THR A 1 96 ? -28.034 1.854 34.357 1.00 57.53 96 THR A C 1
ATOM 818 O O . THR A 1 96 ? -27.028 2.106 33.702 1.00 57.53 96 THR A O 1
ATOM 821 N N . VAL A 1 97 ? -29.100 1.274 33.799 1.00 58.19 97 VAL A N 1
ATOM 822 C CA . VAL A 1 97 ? -29.141 0.825 32.400 1.00 58.19 97 VAL A CA 1
ATOM 823 C C . VAL A 1 97 ? -29.204 2.011 31.432 1.00 58.19 97 VAL A C 1
ATOM 825 O O . VAL A 1 97 ? -28.555 1.970 30.388 1.00 58.19 97 VAL A O 1
ATOM 828 N N . THR A 1 98 ? -29.916 3.085 31.782 1.00 59.34 98 THR A N 1
ATOM 829 C CA . THR A 1 98 ? -30.044 4.300 30.958 1.00 59.34 98 THR A CA 1
ATOM 830 C C . THR A 1 98 ? -28.765 5.137 30.913 1.00 59.34 98 THR A C 1
ATOM 832 O O . THR A 1 98 ? -28.301 5.446 29.817 1.00 59.34 98 THR A O 1
ATOM 835 N N . GLN A 1 99 ? -28.122 5.405 32.056 1.00 59.16 99 GLN A N 1
ATOM 836 C CA . GLN A 1 99 ? -26.832 6.124 32.100 1.00 59.16 99 GLN A CA 1
ATOM 837 C C . GLN A 1 99 ? -25.706 5.368 31.372 1.00 59.16 99 GLN A C 1
ATOM 839 O O . GLN A 1 99 ? -24.768 5.958 30.839 1.00 59.16 99 GLN A O 1
ATOM 844 N N . LEU A 1 100 ? -25.801 4.038 31.314 1.00 54.94 100 LEU A N 1
ATOM 845 C CA . LEU A 1 100 ? -24.836 3.196 30.610 1.00 54.94 100 LEU A CA 1
ATOM 846 C C . LEU A 1 100 ? -25.141 3.045 29.113 1.00 54.94 100 LEU A C 1
ATOM 848 O O . LEU A 1 100 ? -24.208 2.859 28.334 1.00 54.94 100 LEU A O 1
ATOM 852 N N . HIS A 1 101 ? -26.407 3.143 28.692 1.00 59.28 101 HIS A N 1
ATOM 853 C CA . HIS A 1 101 ? -26.764 3.232 27.271 1.00 59.28 101 HIS A CA 1
ATOM 854 C C . HIS A 1 101 ? -26.238 4.538 26.663 1.00 59.28 101 HIS A C 1
ATOM 856 O O . HIS A 1 101 ? -25.658 4.517 25.581 1.00 59.28 101 HIS A O 1
ATOM 862 N N . GLU A 1 102 ? -26.333 5.639 27.408 1.00 62.41 102 GLU A N 1
ATOM 863 C CA . GLU A 1 102 ? -25.738 6.933 27.056 1.00 62.41 102 GLU A CA 1
ATOM 864 C C . GLU A 1 102 ? -24.204 6.840 26.920 1.00 62.41 102 GLU A C 1
ATOM 866 O O . GLU A 1 102 ? -23.627 7.325 25.947 1.00 62.41 102 GLU A O 1
ATOM 871 N N . ALA A 1 103 ? -23.533 6.095 27.809 1.00 60.41 103 ALA A N 1
ATOM 872 C CA . ALA A 1 103 ? -22.099 5.814 27.684 1.00 60.41 103 ALA A CA 1
ATOM 873 C C . ALA A 1 103 ? -21.746 4.916 26.475 1.00 60.41 103 ALA A C 1
ATOM 875 O O . ALA A 1 103 ? -20.649 5.022 25.922 1.00 60.41 103 ALA A O 1
ATOM 876 N N . LEU A 1 104 ? -22.658 4.037 26.039 1.00 59.62 104 LEU A N 1
ATOM 877 C CA . LEU A 1 104 ? -22.481 3.193 24.849 1.00 59.62 104 LEU A CA 1
ATOM 878 C C . LEU A 1 104 ? -22.694 3.967 23.541 1.00 59.62 104 LEU A C 1
ATOM 880 O O . LEU A 1 104 ? -22.077 3.636 22.527 1.00 59.62 104 LEU A O 1
ATOM 884 N N . GLU A 1 105 ? -23.549 4.991 23.553 1.00 59.94 105 GLU A N 1
ATOM 885 C CA . GLU A 1 105 ? -23.793 5.862 22.398 1.00 59.94 105 GLU A CA 1
ATOM 886 C C . GLU A 1 105 ? -22.553 6.670 22.006 1.00 59.94 105 GLU A C 1
ATOM 888 O O . GLU A 1 105 ? -22.317 6.880 20.814 1.00 59.94 105 GLU A O 1
ATOM 893 N N . VAL A 1 106 ? -21.712 7.032 22.982 1.00 61.56 106 VAL A N 1
ATOM 894 C CA . VAL A 1 106 ? -20.408 7.679 22.752 1.00 61.56 106 VAL A CA 1
ATOM 895 C C . VAL A 1 106 ? -19.458 6.773 21.962 1.00 61.56 106 VAL A C 1
ATOM 897 O O . VAL A 1 106 ? -18.661 7.262 21.167 1.00 61.56 106 VAL A O 1
ATOM 900 N N . TYR A 1 107 ? -19.565 5.452 22.135 1.00 58.53 107 TYR A N 1
ATOM 901 C CA . TYR A 1 107 ? -18.702 4.472 21.471 1.00 58.53 107 TYR A CA 1
ATOM 902 C C . TYR A 1 107 ? -19.320 3.871 20.196 1.00 58.53 107 TYR A C 1
ATOM 904 O O . TYR A 1 107 ? -18.759 2.955 19.593 1.00 58.53 107 TYR A O 1
ATOM 912 N N . ARG A 1 108 ? -20.490 4.354 19.750 1.00 64.00 108 ARG A N 1
ATOM 913 C CA . ARG A 1 108 ? -21.079 3.902 18.485 1.00 64.00 108 ARG A CA 1
ATOM 914 C C . ARG A 1 108 ? -20.113 4.266 17.349 1.00 64.00 108 ARG A C 1
ATOM 916 O O . ARG A 1 108 ? -19.853 5.455 17.164 1.00 64.00 108 ARG A O 1
ATOM 923 N N . PRO A 1 109 ? -19.618 3.292 16.562 1.00 62.94 109 PRO A N 1
ATOM 924 C CA . PRO A 1 109 ? -18.671 3.577 15.494 1.00 62.94 109 PRO A CA 1
ATOM 925 C C . PRO A 1 109 ? -19.339 4.494 14.466 1.00 62.94 109 PRO A C 1
ATOM 927 O O . PRO A 1 109 ? -20.234 4.078 13.726 1.00 62.94 109 PRO A O 1
ATOM 930 N N . ARG A 1 110 ? -18.944 5.770 14.446 1.00 65.88 110 ARG A N 1
ATOM 931 C CA . ARG A 1 110 ? -19.401 6.735 13.447 1.00 65.88 110 ARG A CA 1
ATOM 932 C C . ARG A 1 110 ? -18.540 6.554 12.206 1.00 65.88 110 ARG A C 1
ATOM 934 O O . ARG A 1 110 ? -17.321 6.661 12.262 1.00 65.88 110 ARG A O 1
ATOM 941 N N . PHE A 1 111 ? -19.175 6.304 11.062 1.00 60.66 111 PHE A N 1
ATOM 942 C CA . PHE A 1 111 ? -18.479 6.158 9.776 1.00 60.66 111 PHE A CA 1
ATOM 943 C C . PHE A 1 111 ? -17.668 7.408 9.386 1.00 60.66 111 PHE A C 1
ATOM 945 O O . PHE A 1 111 ? -16.754 7.322 8.574 1.00 60.66 111 PHE A O 1
ATOM 952 N N . CYS A 1 112 ? -17.961 8.559 9.990 1.00 56.94 112 CYS A N 1
ATOM 953 C CA . CYS A 1 112 ? -17.221 9.799 9.781 1.00 56.94 112 CYS A CA 1
ATOM 954 C C . CYS A 1 112 ? -15.821 9.804 10.426 1.00 56.94 112 CYS A C 1
ATOM 956 O O . CYS A 1 112 ? -14.995 10.616 10.024 1.00 56.94 112 CYS A O 1
ATOM 958 N N . ASP A 1 113 ? -15.527 8.881 11.350 1.00 63.09 113 ASP A N 1
ATOM 959 C CA . ASP A 1 113 ? -14.223 8.784 12.029 1.00 63.09 113 ASP A CA 1
ATOM 960 C C . ASP A 1 113 ? -13.284 7.765 11.363 1.00 63.09 113 ASP A C 1
ATOM 962 O O . ASP A 1 113 ? -12.254 7.375 11.914 1.00 63.09 113 ASP A O 1
ATOM 966 N N . LEU A 1 114 ? -13.620 7.314 10.151 1.00 68.88 114 LEU A N 1
ATOM 967 C CA . LEU A 1 114 ? -12.750 6.438 9.378 1.00 68.88 114 LEU A CA 1
ATOM 968 C C . LEU A 1 114 ? -11.421 7.153 9.080 1.00 68.88 114 LEU A C 1
ATOM 970 O O . LEU A 1 114 ? -11.390 8.249 8.515 1.00 68.88 114 LEU A O 1
ATOM 974 N N . LEU A 1 115 ? -10.316 6.475 9.406 1.00 67.62 115 LEU A N 1
ATOM 975 C CA . LEU A 1 115 ? -8.929 6.913 9.207 1.00 67.62 115 LEU A CA 1
ATOM 976 C C . LEU A 1 115 ? -8.641 7.720 7.922 1.00 67.62 115 LEU A C 1
ATOM 978 O O . LEU A 1 115 ? -7.992 8.753 8.039 1.00 67.62 115 LEU A O 1
ATOM 982 N N . PRO A 1 116 ? -9.095 7.346 6.710 1.00 65.81 116 PRO A N 1
ATOM 983 C CA . PRO A 1 116 ? -8.820 8.116 5.496 1.00 65.81 116 PRO A CA 1
ATOM 984 C C . PRO A 1 116 ? -9.476 9.498 5.499 1.00 65.81 116 PRO A C 1
ATOM 986 O O . PRO A 1 116 ? -8.881 10.441 4.987 1.00 65.81 116 PRO A O 1
ATOM 989 N N . PHE A 1 117 ? -10.663 9.650 6.092 1.00 67.12 117 PHE A N 1
ATOM 990 C CA . PHE A 1 117 ? -11.343 10.942 6.177 1.00 67.12 117 PHE A CA 1
ATOM 991 C C . PHE A 1 117 ? -10.705 11.831 7.248 1.00 67.12 117 PHE A C 1
ATOM 993 O O . PHE A 1 117 ? -10.445 13.008 6.998 1.00 67.12 117 PHE A O 1
ATOM 1000 N N . LEU A 1 118 ? -10.355 11.254 8.403 1.00 72.62 118 LEU A N 1
ATOM 1001 C CA . LEU A 1 118 ? -9.625 11.972 9.448 1.00 72.62 118 LEU A CA 1
ATOM 1002 C C . LEU A 1 118 ? -8.218 12.376 8.985 1.00 72.62 118 LEU A C 1
ATOM 1004 O O . LEU A 1 118 ? -7.807 13.509 9.215 1.00 72.62 118 LEU A O 1
ATOM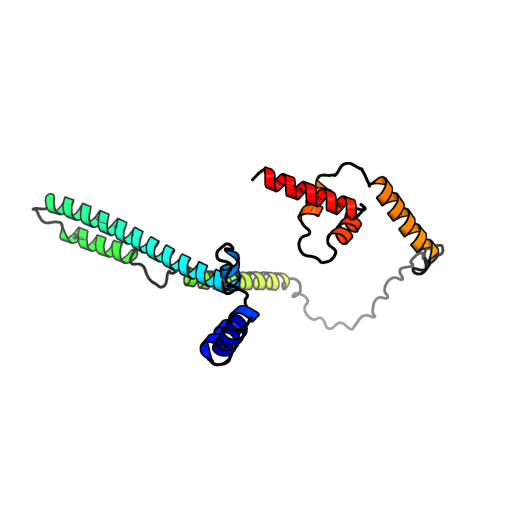 1008 N N . MET A 1 119 ? -7.495 11.494 8.288 1.00 73.19 119 MET A N 1
ATOM 1009 C CA . MET A 1 119 ? -6.183 11.814 7.721 1.00 73.19 119 MET A CA 1
ATOM 1010 C C . MET A 1 119 ? -6.277 12.862 6.614 1.00 73.19 119 MET A C 1
ATOM 1012 O O . MET A 1 119 ? -5.419 13.737 6.561 1.00 73.19 119 MET A O 1
ATOM 1016 N N . ALA A 1 120 ? -7.304 12.821 5.759 1.00 79.44 120 ALA A N 1
ATOM 1017 C CA . ALA A 1 120 ? -7.514 13.837 4.728 1.00 79.44 120 ALA A CA 1
ATOM 1018 C C . ALA A 1 120 ? -7.872 15.206 5.329 1.00 79.44 120 ALA A C 1
ATOM 1020 O O . ALA A 1 120 ? -7.348 16.234 4.906 1.00 79.44 120 ALA A O 1
ATOM 1021 N N . ASN A 1 121 ? -8.726 15.238 6.353 1.00 78.31 121 ASN A N 1
ATOM 1022 C CA . ASN A 1 121 ? -9.070 16.484 7.029 1.00 78.31 121 ASN A CA 1
ATOM 1023 C C . ASN A 1 121 ? -7.884 17.014 7.858 1.00 78.31 121 ASN A C 1
ATOM 1025 O O . ASN A 1 121 ? -7.590 18.206 7.858 1.00 78.31 121 ASN A O 1
ATOM 1029 N N . GLY A 1 122 ? -7.145 16.127 8.528 1.00 81.25 122 GLY A N 1
ATOM 1030 C CA . GLY A 1 122 ? -5.928 16.460 9.266 1.00 81.25 122 GLY A CA 1
ATOM 1031 C C . GLY A 1 122 ? -4.816 16.990 8.361 1.00 81.25 122 GLY A C 1
ATOM 1032 O O . GLY A 1 122 ? -4.196 17.998 8.692 1.00 81.25 122 GLY A O 1
ATOM 1033 N N . SER A 1 123 ? -4.602 16.377 7.193 1.00 84.88 123 SER A N 1
ATOM 1034 C CA . SER A 1 123 ? -3.617 16.847 6.214 1.00 84.88 123 SER A CA 1
ATOM 1035 C C . SER A 1 123 ? -4.009 18.196 5.613 1.00 84.88 123 SER A C 1
ATOM 1037 O O . SER A 1 123 ? -3.153 19.065 5.466 1.00 84.88 123 SER A O 1
ATOM 1039 N N . TRP A 1 124 ? -5.299 18.425 5.357 1.00 88.06 124 TRP A N 1
ATOM 1040 C CA . TRP A 1 124 ? -5.811 19.722 4.911 1.00 88.06 124 TRP A CA 1
ATOM 1041 C C . TRP A 1 124 ? -5.621 20.821 5.964 1.00 88.06 124 TRP A C 1
ATOM 1043 O O . TRP A 1 124 ? -5.183 21.926 5.643 1.00 88.06 124 TRP A O 1
ATOM 1053 N N . ASN A 1 125 ? -5.894 20.519 7.237 1.00 86.62 125 ASN A N 1
ATOM 1054 C CA . ASN A 1 125 ? -5.657 21.451 8.341 1.00 86.62 125 ASN A CA 1
ATOM 1055 C C . ASN A 1 125 ? -4.162 21.715 8.565 1.00 86.62 125 ASN A C 1
ATOM 1057 O O . ASN A 1 125 ? -3.783 22.863 8.781 1.00 86.62 125 ASN A O 1
ATOM 1061 N N . MET A 1 126 ? -3.306 20.697 8.434 1.00 86.00 126 MET A N 1
ATOM 1062 C CA . MET A 1 126 ? -1.848 20.856 8.467 1.00 86.00 126 MET A CA 1
ATOM 1063 C C . MET A 1 126 ? -1.334 21.709 7.309 1.00 86.00 126 MET A C 1
ATOM 1065 O O . MET A 1 126 ? -0.489 22.570 7.525 1.00 86.00 126 MET A O 1
ATOM 1069 N N . LEU A 1 127 ? -1.870 21.533 6.098 1.00 90.38 127 LEU A N 1
ATOM 1070 C CA . LEU A 1 127 ? -1.515 22.368 4.952 1.00 90.38 127 LEU A CA 1
ATOM 1071 C C . LEU A 1 127 ? -1.941 23.823 5.176 1.00 90.38 127 LEU A C 1
ATOM 1073 O O . LEU A 1 127 ? -1.146 24.730 4.948 1.00 90.38 127 LEU A O 1
ATOM 1077 N N . LYS A 1 128 ? -3.158 24.061 5.679 1.00 89.62 128 LYS A N 1
ATOM 1078 C CA . LYS A 1 128 ? -3.607 25.410 6.058 1.00 89.62 128 LYS A CA 1
ATOM 1079 C C . LYS A 1 128 ? -2.729 26.027 7.141 1.00 89.62 128 LYS A C 1
ATOM 1081 O O . LYS A 1 128 ? -2.385 27.197 7.027 1.00 89.62 128 LYS A O 1
ATOM 1086 N N . LEU A 1 129 ? -2.355 25.255 8.159 1.00 89.69 129 LEU A N 1
ATOM 1087 C CA . LEU A 1 129 ? -1.471 25.712 9.228 1.00 89.69 129 LEU A CA 1
ATOM 1088 C C . LEU A 1 129 ? -0.072 26.035 8.690 1.00 89.69 129 LEU A C 1
ATOM 1090 O O . LEU A 1 129 ? 0.487 27.070 9.029 1.00 89.69 129 LEU A O 1
ATOM 1094 N N . ALA A 1 130 ? 0.470 25.205 7.800 1.00 88.12 130 ALA A N 1
ATOM 1095 C CA . ALA A 1 130 ? 1.751 25.454 7.147 1.00 88.12 130 ALA A CA 1
ATOM 1096 C C . ALA A 1 130 ? 1.711 26.716 6.269 1.00 88.12 130 ALA A C 1
ATOM 1098 O O . ALA A 1 130 ? 2.641 27.518 6.309 1.00 88.12 130 ALA A O 1
ATOM 1099 N N . VAL A 1 131 ? 0.619 26.932 5.528 1.00 88.75 131 VAL A N 1
ATOM 1100 C CA . VAL A 1 131 ? 0.391 28.168 4.763 1.00 88.75 131 VAL A CA 1
ATOM 1101 C C . VAL A 1 131 ? 0.270 29.368 5.700 1.00 88.75 131 VAL A C 1
ATOM 1103 O O . VAL A 1 131 ? 0.876 30.397 5.429 1.00 88.75 131 VAL A O 1
ATOM 1106 N N . PHE A 1 132 ? -0.450 29.242 6.816 1.00 92.62 132 PHE A N 1
ATOM 1107 C CA . PHE A 1 132 ? -0.580 30.301 7.817 1.00 92.62 132 PHE A CA 1
ATOM 1108 C C . PHE A 1 132 ? 0.780 30.684 8.418 1.00 92.62 132 PHE A C 1
ATOM 1110 O O . PHE A 1 132 ? 1.129 31.860 8.442 1.00 92.62 132 PHE A O 1
ATOM 1117 N N . ILE A 1 133 ? 1.593 29.697 8.798 1.00 88.56 133 ILE A N 1
ATOM 1118 C CA . ILE A 1 133 ? 2.952 29.918 9.309 1.00 88.56 133 ILE A CA 1
ATOM 1119 C C . ILE A 1 133 ? 3.842 30.552 8.231 1.00 88.56 133 ILE A C 1
ATOM 1121 O O . ILE A 1 133 ? 4.583 31.485 8.519 1.00 88.56 133 ILE A O 1
ATOM 1125 N N . ALA A 1 134 ? 3.767 30.098 6.977 1.00 86.94 134 ALA A N 1
ATOM 1126 C CA . ALA A 1 134 ? 4.537 30.686 5.879 1.00 86.94 134 ALA A CA 1
ATOM 1127 C C . ALA A 1 134 ? 4.144 32.150 5.609 1.00 86.94 134 ALA A C 1
ATOM 1129 O O . ALA A 1 134 ? 5.013 32.990 5.377 1.00 86.94 134 ALA A O 1
ATOM 1130 N N . GLN A 1 135 ? 2.849 32.466 5.683 1.00 85.25 135 GLN A N 1
ATOM 1131 C CA . GLN A 1 135 ? 2.328 33.833 5.598 1.00 85.25 135 GLN A CA 1
ATOM 1132 C C . GLN A 1 135 ? 2.833 34.694 6.759 1.00 85.25 135 GLN A C 1
ATOM 1134 O O . GLN A 1 135 ? 3.227 35.835 6.547 1.00 85.25 135 GLN A O 1
ATOM 1139 N N . GLU A 1 136 ? 2.886 34.150 7.973 1.00 84.06 136 GLU A N 1
ATOM 1140 C CA . GLU A 1 136 ? 3.402 34.853 9.149 1.00 84.06 136 GLU A CA 1
ATOM 1141 C C . GLU A 1 136 ? 4.912 35.125 9.047 1.00 84.06 136 GLU A C 1
ATOM 1143 O O . GLU A 1 136 ? 5.360 36.218 9.384 1.00 84.06 136 GLU A O 1
ATOM 1148 N N . GLN A 1 137 ? 5.696 34.198 8.484 1.00 79.88 137 GLN A N 1
ATOM 1149 C CA . GLN A 1 137 ? 7.121 34.421 8.193 1.00 79.88 137 GLN A CA 1
ATOM 1150 C C . GLN A 1 137 ? 7.342 35.478 7.100 1.00 79.88 137 GLN A C 1
ATOM 1152 O O . GLN A 1 137 ? 8.277 36.271 7.195 1.00 79.88 137 GLN A O 1
ATOM 1157 N N . LEU A 1 138 ? 6.478 35.522 6.079 1.00 75.31 138 LEU A N 1
ATOM 1158 C CA . LEU A 1 138 ? 6.503 36.567 5.049 1.00 75.31 138 LEU A CA 1
ATOM 1159 C C . LEU A 1 138 ? 6.143 37.935 5.642 1.00 75.31 138 LEU A C 1
ATOM 1161 O O . LEU A 1 138 ? 6.855 38.906 5.412 1.00 75.31 138 LEU A O 1
ATOM 1165 N N . LYS A 1 139 ? 5.105 37.992 6.481 1.00 74.38 139 LYS A N 1
ATOM 1166 C CA . LYS A 1 139 ? 4.627 39.228 7.111 1.00 74.38 139 LYS A CA 1
ATOM 1167 C C . LYS A 1 139 ? 5.554 39.737 8.217 1.00 74.38 139 LYS A C 1
ATOM 1169 O O . LYS A 1 139 ? 5.633 40.938 8.428 1.00 74.38 139 LYS A O 1
ATOM 1174 N N . ARG A 1 140 ? 6.296 38.851 8.894 1.00 64.31 140 ARG A N 1
ATOM 1175 C CA . ARG A 1 140 ? 7.365 39.199 9.851 1.00 64.31 140 ARG A CA 1
ATOM 1176 C C . ARG A 1 140 ? 8.636 39.706 9.164 1.00 64.31 140 ARG A C 1
ATOM 1178 O O . ARG A 1 140 ? 9.439 40.365 9.812 1.00 64.31 140 ARG A O 1
ATOM 1185 N N . LYS A 1 141 ? 8.808 39.431 7.868 1.00 56.59 141 LYS A N 1
ATOM 1186 C CA . LYS A 1 141 ? 9.870 40.012 7.033 1.00 56.59 141 LYS A CA 1
ATOM 1187 C C . LYS A 1 141 ? 9.497 41.401 6.486 1.00 56.59 141 LYS A C 1
ATOM 1189 O O . LYS A 1 141 ? 10.368 42.119 6.016 1.00 56.59 141 LYS A O 1
ATOM 1194 N N . GLU A 1 142 ? 8.223 41.784 6.576 1.00 56.94 142 GLU A N 1
ATOM 1195 C CA . GLU A 1 142 ? 7.672 43.043 6.058 1.00 56.94 142 GLU A CA 1
ATOM 1196 C C . GLU A 1 142 ? 7.648 44.264 7.021 1.00 56.94 142 GLU A C 1
ATOM 1198 O O . GLU A 1 142 ? 7.424 45.364 6.522 1.00 56.94 142 GLU A O 1
ATOM 1203 N N . PRO A 1 143 ? 7.909 44.195 8.350 1.00 51.34 143 PRO A N 1
ATOM 1204 C CA . PRO A 1 143 ? 7.854 45.379 9.208 1.00 51.34 143 PRO A CA 1
ATOM 1205 C C . PRO A 1 143 ? 9.186 46.142 9.306 1.00 51.34 143 PRO A C 1
ATOM 1207 O O . PRO A 1 143 ? 9.251 47.119 10.038 1.00 51.34 143 PRO A O 1
ATOM 1210 N N . GLU A 1 144 ? 10.246 45.742 8.594 1.00 51.34 144 GLU A N 1
ATOM 1211 C CA . GLU A 1 144 ? 11.535 46.460 8.644 1.00 51.34 144 GLU A CA 1
ATOM 1212 C C . GLU A 1 144 ? 11.677 47.560 7.570 1.00 51.34 144 GLU A C 1
ATOM 1214 O O . GLU A 1 144 ? 12.699 48.232 7.516 1.00 51.34 144 GLU A O 1
ATOM 1219 N N . VAL A 1 145 ? 10.667 47.765 6.707 1.00 56.78 145 VAL A N 1
ATOM 1220 C CA . VAL A 1 145 ? 10.764 48.676 5.539 1.00 56.78 145 VAL A CA 1
ATOM 1221 C C . VAL A 1 145 ? 9.704 49.793 5.541 1.00 56.78 145 VAL A C 1
ATOM 1223 O O . VAL A 1 145 ? 9.605 50.560 4.588 1.00 56.78 145 VAL A O 1
ATOM 1226 N N . VAL A 1 146 ? 8.909 49.946 6.604 1.00 55.06 146 VAL A N 1
ATOM 1227 C CA . VAL A 1 146 ? 7.827 50.951 6.646 1.00 55.06 146 VAL A CA 1
ATOM 1228 C C . VAL A 1 146 ? 8.004 51.890 7.834 1.00 55.06 146 VAL A C 1
ATOM 1230 O O . VAL A 1 146 ? 7.218 51.861 8.766 1.00 55.06 146 VAL A O 1
ATOM 1233 N N . ASP A 1 147 ? 9.057 52.704 7.788 1.00 52.03 147 ASP A N 1
ATOM 1234 C CA . ASP A 1 147 ? 9.174 53.969 8.530 1.00 52.03 147 ASP A CA 1
ATOM 1235 C C . ASP A 1 147 ? 10.207 54.882 7.832 1.00 52.03 147 ASP A C 1
ATOM 1237 O O . ASP A 1 147 ? 11.165 55.360 8.426 1.00 52.03 147 ASP A O 1
ATOM 1241 N N . GLU A 1 148 ? 10.032 55.152 6.535 1.00 50.81 148 GLU A N 1
ATOM 1242 C CA . GLU A 1 148 ? 10.602 56.366 5.932 1.00 50.81 148 GLU A CA 1
ATOM 1243 C C . GLU A 1 148 ? 9.505 57.127 5.189 1.00 50.81 148 GLU A C 1
ATOM 1245 O O . GLU A 1 148 ? 9.116 56.840 4.056 1.00 50.81 148 GLU A O 1
ATOM 1250 N N . VAL A 1 149 ? 8.969 58.112 5.905 1.00 47.16 149 VAL A N 1
ATOM 1251 C CA . VAL A 1 149 ? 8.087 59.151 5.392 1.00 47.16 149 VAL A CA 1
ATOM 1252 C C . VAL A 1 149 ? 8.777 59.885 4.243 1.00 47.16 149 VAL A C 1
ATOM 1254 O O . VAL A 1 149 ? 9.894 60.381 4.353 1.00 47.16 149 VAL A O 1
ATOM 1257 N N . HIS A 1 150 ? 8.038 59.980 3.146 1.00 55.97 150 HIS A N 1
ATOM 1258 C CA . HIS A 1 150 ? 8.309 60.748 1.943 1.00 55.97 150 HIS A CA 1
ATOM 1259 C C . HIS A 1 150 ? 8.753 62.196 2.241 1.00 55.97 150 HIS A C 1
ATOM 1261 O O . HIS A 1 150 ? 7.926 63.073 2.490 1.00 55.97 150 HIS A O 1
ATOM 1267 N N . ILE A 1 151 ? 10.060 62.463 2.155 1.00 52.31 151 ILE A N 1
ATOM 1268 C CA . ILE A 1 151 ? 10.607 63.813 1.964 1.00 52.31 151 ILE A CA 1
ATOM 1269 C C . ILE A 1 151 ? 10.887 63.968 0.463 1.00 52.31 151 ILE A C 1
ATOM 1271 O O . ILE A 1 151 ? 11.643 63.169 -0.093 1.00 52.31 151 ILE A O 1
ATOM 1275 N N . PRO A 1 152 ? 10.333 64.980 -0.231 1.00 56.72 152 PRO A N 1
ATOM 1276 C CA . PRO A 1 152 ? 10.682 65.236 -1.618 1.00 56.72 152 PRO A CA 1
ATOM 1277 C C . PRO A 1 152 ? 12.068 65.888 -1.654 1.00 56.72 152 PRO A C 1
ATOM 1279 O O . PRO A 1 152 ? 12.206 67.112 -1.610 1.00 56.72 152 PRO A O 1
ATOM 1282 N N . HIS A 1 153 ? 13.117 65.069 -1.711 1.00 60.12 153 HIS A N 1
ATOM 1283 C CA . HIS A 1 153 ? 14.475 65.540 -1.941 1.00 60.12 153 HIS A CA 1
ATOM 1284 C C . HIS A 1 153 ? 14.936 65.160 -3.346 1.00 60.12 153 HIS A C 1
ATOM 1286 O O . HIS A 1 153 ? 14.762 64.033 -3.805 1.00 60.12 153 HIS A O 1
ATOM 1292 N N . ARG A 1 154 ? 15.470 66.165 -4.050 1.00 64.44 154 ARG A N 1
ATOM 1293 C CA . ARG A 1 154 ? 16.058 66.051 -5.389 1.00 64.44 154 ARG A CA 1
ATOM 1294 C C . ARG A 1 154 ? 16.982 64.831 -5.473 1.00 64.44 154 ARG A C 1
ATOM 1296 O O . ARG A 1 154 ? 17.704 64.588 -4.509 1.00 64.44 154 ARG A O 1
ATOM 1303 N N . PRO A 1 155 ? 17.048 64.137 -6.623 1.00 57.50 155 PRO A N 1
ATOM 1304 C CA . PRO A 1 155 ? 18.000 63.050 -6.795 1.00 57.50 155 PRO A CA 1
ATOM 1305 C C . PRO A 1 155 ? 19.433 63.588 -6.615 1.00 57.50 155 PRO A C 1
ATOM 1307 O O . PRO A 1 155 ? 19.831 64.494 -7.356 1.00 57.50 155 PRO A O 1
ATOM 1310 N N . PRO A 1 156 ? 20.214 63.082 -5.643 1.00 66.62 156 PRO A N 1
ATOM 1311 C CA . PRO A 1 156 ? 21.642 63.344 -5.596 1.00 66.62 156 PRO A CA 1
ATOM 1312 C C . PRO A 1 156 ? 22.328 62.615 -6.766 1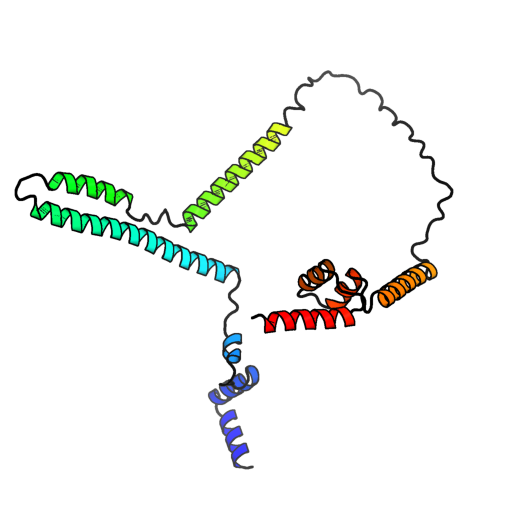.00 66.62 156 PRO A C 1
ATOM 1314 O O . PRO A 1 156 ? 21.860 61.554 -7.193 1.00 66.62 156 PRO A O 1
ATOM 1317 N N . PRO A 1 157 ? 23.423 63.163 -7.319 1.00 67.69 157 PRO A N 1
ATOM 1318 C CA . PRO A 1 157 ? 24.191 62.478 -8.351 1.00 67.69 157 PRO A CA 1
ATOM 1319 C C . PRO A 1 157 ? 24.688 61.130 -7.818 1.00 67.69 157 PRO A C 1
ATOM 1321 O O . PRO A 1 157 ? 25.164 61.043 -6.686 1.00 67.69 157 PRO A O 1
ATOM 1324 N N . ALA A 1 158 ? 24.562 60.084 -8.639 1.00 70.94 158 ALA A N 1
ATOM 1325 C CA . ALA A 1 158 ? 24.970 58.730 -8.285 1.00 70.94 158 ALA A CA 1
ATOM 1326 C C . ALA A 1 158 ? 26.424 58.714 -7.763 1.00 70.94 158 ALA A C 1
ATOM 1328 O O . ALA A 1 158 ? 27.311 59.245 -8.444 1.00 70.94 158 ALA A O 1
ATOM 1329 N N . PRO A 1 159 ? 26.702 58.120 -6.587 1.00 65.44 159 PRO A N 1
ATOM 1330 C CA . PRO A 1 159 ? 28.072 57.928 -6.140 1.00 65.44 159 PRO A CA 1
ATOM 1331 C C . PRO A 1 159 ? 28.779 57.001 -7.131 1.00 65.44 159 PRO A C 1
ATOM 1333 O O . PRO A 1 159 ? 28.327 55.888 -7.404 1.00 65.44 159 PRO A O 1
ATOM 1336 N N . ARG A 1 160 ? 29.887 57.482 -7.702 1.00 67.94 160 ARG A N 1
ATOM 1337 C CA . ARG A 1 160 ? 30.792 56.648 -8.496 1.00 67.94 160 ARG A CA 1
ATOM 1338 C C . ARG A 1 160 ? 31.285 55.521 -7.588 1.00 67.94 160 ARG A C 1
ATOM 1340 O O . ARG A 1 160 ? 31.782 55.800 -6.498 1.00 67.94 160 ARG A O 1
ATOM 1347 N N . ALA A 1 161 ? 31.114 54.273 -8.020 1.00 68.44 161 ALA A N 1
ATOM 1348 C CA . ALA A 1 161 ? 31.689 53.129 -7.322 1.00 68.44 161 ALA A CA 1
ATOM 1349 C C . ALA A 1 161 ? 33.208 53.347 -7.162 1.00 68.44 161 ALA A C 1
ATOM 1351 O O . ALA A 1 161 ? 33.826 53.872 -8.094 1.00 68.44 161 ALA A O 1
ATOM 1352 N N . PRO A 1 162 ? 33.813 52.993 -6.013 1.00 64.50 162 PRO A N 1
ATOM 1353 C CA . PRO A 1 162 ? 35.259 53.048 -5.878 1.00 64.50 162 PRO A CA 1
ATOM 1354 C C . PRO A 1 162 ? 35.875 52.141 -6.942 1.00 64.50 162 PRO A C 1
ATOM 1356 O O . PRO A 1 162 ? 35.469 50.988 -7.105 1.00 64.50 162 PRO A O 1
ATOM 1359 N N . GLU A 1 163 ? 36.820 52.692 -7.694 1.00 63.78 163 GLU A N 1
ATOM 1360 C CA . GLU A 1 163 ? 37.585 51.965 -8.695 1.00 63.78 163 GLU A CA 1
ATOM 1361 C C . GLU A 1 163 ? 38.410 50.902 -7.961 1.00 63.78 163 GLU A C 1
ATOM 1363 O O . GLU A 1 163 ? 39.417 51.197 -7.322 1.00 63.78 163 GLU A O 1
ATOM 1368 N N . PHE A 1 164 ? 37.912 49.665 -7.958 1.00 60.94 164 PHE A N 1
ATOM 1369 C CA . PHE A 1 164 ? 38.633 48.522 -7.418 1.00 60.94 164 PHE A CA 1
ATOM 1370 C C . PHE A 1 164 ? 39.779 48.222 -8.386 1.00 60.94 164 PHE A C 1
ATOM 1372 O O . PHE A 1 164 ? 39.596 47.540 -9.396 1.00 60.94 164 PHE A O 1
ATOM 1379 N N . THR A 1 165 ? 40.961 48.762 -8.102 1.00 59.56 165 THR A N 1
ATOM 1380 C CA . THR A 1 165 ? 42.200 48.327 -8.741 1.00 59.56 165 THR A CA 1
ATOM 1381 C C . THR A 1 165 ? 42.450 46.884 -8.331 1.00 59.56 165 THR A C 1
ATOM 1383 O O . THR A 1 165 ? 42.921 46.590 -7.235 1.00 59.56 165 THR A O 1
ATOM 1386 N N . TYR A 1 166 ? 42.089 45.958 -9.213 1.00 64.38 166 TYR A N 1
ATOM 1387 C CA . TYR A 1 166 ? 42.593 44.602 -9.135 1.00 64.38 166 TYR A CA 1
ATOM 1388 C C . TYR A 1 166 ? 44.069 44.645 -9.551 1.00 64.38 166 TYR A C 1
ATOM 1390 O O . TYR A 1 166 ? 44.423 45.162 -10.612 1.00 64.38 166 TYR A O 1
ATOM 1398 N N . GLU A 1 167 ? 44.955 44.102 -8.726 1.00 67.19 167 GLU A N 1
ATOM 1399 C CA . GLU A 1 167 ? 46.267 43.700 -9.214 1.00 67.19 167 GLU A CA 1
ATOM 1400 C C . GLU A 1 167 ? 46.030 42.461 -10.080 1.00 67.19 167 GLU A C 1
ATOM 1402 O O . GLU A 1 167 ? 45.842 41.348 -9.588 1.00 67.19 167 GLU A O 1
ATOM 1407 N N . MET A 1 168 ? 45.906 42.665 -11.394 1.00 61.88 168 MET A N 1
ATOM 1408 C CA . MET A 1 168 ? 45.858 41.556 -12.342 1.00 61.88 168 MET A CA 1
ATOM 1409 C C . MET A 1 168 ? 47.226 40.880 -12.264 1.00 61.88 168 MET A C 1
ATOM 1411 O O . MET A 1 168 ? 48.232 41.484 -12.624 1.00 61.88 168 MET A O 1
ATOM 1415 N N . ALA A 1 169 ? 47.270 39.642 -11.770 1.00 60.59 169 ALA A N 1
ATOM 1416 C CA . ALA A 1 169 ? 48.465 38.814 -11.833 1.00 60.59 169 ALA A CA 1
ATOM 1417 C C . ALA A 1 169 ? 48.805 38.563 -13.312 1.00 60.59 169 ALA A C 1
ATOM 1419 O O . ALA A 1 169 ? 48.249 37.667 -13.948 1.00 60.59 169 ALA A O 1
ATOM 1420 N N . THR A 1 170 ? 49.694 39.388 -13.867 1.00 60.25 170 THR A N 1
ATOM 1421 C CA . THR A 1 170 ? 50.089 39.390 -15.287 1.00 60.25 170 THR A CA 1
ATOM 1422 C C . THR A 1 170 ? 50.829 38.110 -15.707 1.00 60.25 170 THR A C 1
ATOM 1424 O O . THR A 1 170 ? 51.037 37.878 -16.894 1.00 60.25 170 THR A O 1
ATOM 1427 N N . ASP A 1 171 ? 51.164 37.239 -14.750 1.00 62.41 171 ASP A N 1
ATOM 1428 C CA . ASP A 1 171 ? 52.009 36.061 -14.969 1.00 62.41 171 ASP A CA 1
ATOM 1429 C C . ASP A 1 171 ? 51.227 34.742 -15.103 1.00 62.41 171 ASP A C 1
ATOM 1431 O O . ASP A 1 171 ? 51.814 33.661 -15.212 1.00 62.41 171 ASP A O 1
ATOM 1435 N N . LEU A 1 172 ? 49.891 34.788 -15.130 1.00 62.66 172 LEU A N 1
ATOM 1436 C CA . LEU A 1 172 ? 49.090 33.587 -15.357 1.00 62.66 172 LEU A CA 1
ATOM 1437 C C . LEU A 1 172 ? 49.003 33.273 -16.852 1.00 62.66 172 LEU A C 1
ATOM 1439 O O . LEU A 1 172 ? 48.182 33.808 -17.596 1.00 62.66 172 LEU A O 1
ATOM 1443 N N . LYS A 1 173 ? 49.860 32.345 -17.285 1.00 65.88 173 LYS A N 1
ATOM 1444 C CA . LYS A 1 173 ? 49.810 31.743 -18.619 1.00 65.88 173 LYS A CA 1
ATOM 1445 C C . LYS A 1 173 ? 48.439 31.069 -18.812 1.00 65.88 173 LYS A C 1
ATOM 1447 O O . LYS A 1 173 ? 48.120 30.154 -18.049 1.00 65.88 173 LYS A O 1
ATOM 1452 N N . PRO A 1 174 ? 47.625 31.472 -19.805 1.00 60.19 174 PRO A N 1
ATOM 1453 C CA . PRO A 1 174 ? 46.319 30.865 -20.026 1.00 60.19 174 PRO A CA 1
ATOM 1454 C C . PRO A 1 174 ? 46.513 29.392 -20.392 1.00 60.19 174 PRO A C 1
ATOM 1456 O O . PRO A 1 174 ? 47.085 29.060 -21.433 1.00 60.19 174 PRO A O 1
ATOM 1459 N N . VAL A 1 175 ? 46.064 28.491 -19.517 1.00 58.97 175 VAL A N 1
ATOM 1460 C CA . VAL A 1 175 ? 46.039 27.059 -19.813 1.00 58.97 175 VAL A CA 1
ATOM 1461 C C . VAL A 1 175 ? 44.928 26.841 -20.833 1.00 58.97 175 VAL A C 1
ATOM 1463 O O . VAL A 1 175 ? 43.746 26.838 -20.497 1.00 58.97 175 VAL A O 1
ATOM 1466 N N . SER A 1 176 ? 45.314 26.708 -22.102 1.00 59.53 176 SER A N 1
ATOM 1467 C CA . SER A 1 176 ? 44.403 26.284 -23.162 1.00 59.53 176 SER A CA 1
ATOM 1468 C C . SER A 1 176 ? 43.834 24.915 -22.794 1.00 59.53 176 SER A C 1
ATOM 1470 O O . SER A 1 176 ? 44.572 23.935 -22.684 1.00 59.53 176 SER A O 1
ATOM 1472 N N . THR A 1 177 ? 42.517 24.845 -22.610 1.00 59.00 177 THR A N 1
ATOM 1473 C CA . THR A 1 177 ? 41.773 23.623 -22.262 1.00 59.00 177 THR A CA 1
ATOM 1474 C C . THR A 1 177 ? 41.816 22.551 -23.361 1.00 59.00 177 THR A C 1
ATOM 1476 O O . THR A 1 177 ? 41.327 21.448 -23.152 1.00 59.00 177 THR A O 1
ATOM 1479 N N . ASN A 1 178 ? 42.440 22.852 -24.506 1.00 62.44 178 ASN A N 1
ATOM 1480 C CA . ASN A 1 178 ? 42.577 21.985 -25.675 1.00 62.44 178 ASN A CA 1
ATOM 1481 C C . ASN A 1 178 ? 44.036 21.581 -25.972 1.00 62.44 178 ASN A C 1
ATOM 1483 O O . ASN A 1 178 ? 44.369 21.299 -27.121 1.00 62.44 178 ASN A O 1
ATOM 1487 N N . ASN A 1 179 ? 44.933 21.557 -24.976 1.00 71.44 179 ASN A N 1
ATOM 1488 C CA . ASN A 1 179 ? 46.271 20.993 -25.188 1.00 71.44 179 ASN A CA 1
ATOM 1489 C C . ASN A 1 179 ? 46.232 19.444 -25.120 1.00 71.44 179 ASN A C 1
ATOM 1491 O O . ASN A 1 179 ? 46.038 18.901 -24.024 1.00 71.44 179 ASN A O 1
ATOM 1495 N N . PRO A 1 180 ? 46.452 18.717 -26.237 1.00 70.75 180 PRO A N 1
ATOM 1496 C CA . PRO A 1 180 ? 46.430 17.255 -26.246 1.00 70.75 180 PRO A CA 1
ATOM 1497 C C . PRO A 1 180 ? 47.498 16.642 -25.329 1.00 70.75 180 PRO A C 1
ATOM 1499 O O . PRO A 1 180 ? 47.230 15.621 -24.699 1.00 70.75 180 PRO A O 1
ATOM 1502 N N . GLU A 1 181 ? 48.658 17.283 -25.154 1.00 72.06 181 GLU A N 1
ATOM 1503 C CA . GLU A 1 181 ? 49.719 16.789 -24.262 1.00 72.06 181 GLU A CA 1
ATOM 1504 C C . GLU A 1 181 ? 49.325 16.861 -22.785 1.00 72.06 181 GLU A C 1
ATOM 1506 O O . GLU A 1 181 ? 49.621 15.947 -22.017 1.00 72.06 181 GLU A O 1
ATOM 1511 N N . ALA A 1 182 ? 48.613 17.919 -22.383 1.00 69.62 182 ALA A N 1
ATOM 1512 C CA . ALA A 1 182 ? 48.101 18.035 -21.022 1.00 69.62 182 ALA A CA 1
ATOM 1513 C C . ALA A 1 182 ? 47.049 16.950 -20.760 1.00 69.62 182 ALA A C 1
ATOM 1515 O O . ALA A 1 182 ? 47.121 16.264 -19.744 1.00 69.62 182 ALA A O 1
ATOM 1516 N N . SER A 1 183 ? 46.129 16.729 -21.707 1.00 70.50 183 SER A N 1
ATOM 1517 C CA . SER A 1 183 ? 45.121 15.666 -21.595 1.00 70.50 183 SER A CA 1
ATOM 1518 C C . SER A 1 183 ? 45.748 14.270 -21.503 1.00 70.50 183 SER A C 1
ATOM 1520 O O . SER A 1 183 ? 45.365 13.495 -20.631 1.00 70.50 183 SER A O 1
ATOM 1522 N N . ALA A 1 184 ? 46.776 13.991 -22.314 1.00 76.88 184 ALA A N 1
ATOM 1523 C CA . ALA A 1 184 ? 47.508 12.729 -22.290 1.00 76.88 184 ALA A CA 1
ATOM 1524 C C . ALA A 1 184 ? 48.266 12.532 -20.968 1.00 76.88 184 ALA A C 1
ATOM 1526 O O . ALA A 1 184 ? 48.343 11.422 -20.444 1.00 76.88 184 ALA A O 1
ATOM 1527 N N . LYS A 1 185 ? 48.801 13.612 -20.388 1.00 78.88 185 LYS A N 1
ATOM 1528 C CA . LYS A 1 185 ? 49.454 13.562 -19.077 1.00 78.88 185 LYS A CA 1
ATOM 1529 C C . LYS A 1 185 ? 48.463 13.190 -17.969 1.00 78.88 185 LYS A C 1
ATOM 1531 O O . LYS A 1 185 ? 48.745 12.274 -17.205 1.00 78.88 185 LYS A O 1
ATOM 1536 N N . TYR A 1 186 ? 47.283 13.815 -17.937 1.00 72.44 186 TYR A N 1
ATOM 1537 C CA . TYR A 1 186 ? 46.243 13.484 -16.954 1.00 72.44 186 TYR A CA 1
ATOM 1538 C C . TYR A 1 186 ? 45.706 12.055 -17.111 1.00 72.44 186 TYR A C 1
ATOM 1540 O O . TYR A 1 186 ? 45.464 11.382 -16.110 1.00 72.44 186 TYR A O 1
ATOM 1548 N N . THR A 1 187 ? 45.543 11.556 -18.343 1.00 74.38 187 THR A N 1
ATOM 1549 C CA . THR A 1 187 ? 45.122 10.162 -18.563 1.00 74.38 187 THR A CA 1
ATOM 1550 C C . THR A 1 187 ? 46.195 9.172 -18.121 1.00 74.38 187 THR A C 1
ATOM 1552 O O . THR A 1 187 ? 45.870 8.194 -17.455 1.00 74.38 187 THR A O 1
ATOM 1555 N N . ASN A 1 188 ? 47.472 9.449 -18.402 1.00 77.62 188 ASN A N 1
ATOM 1556 C CA . ASN A 1 188 ? 48.584 8.597 -17.973 1.00 77.62 188 ASN A CA 1
ATOM 1557 C C . ASN A 1 188 ? 48.719 8.554 -16.439 1.00 77.62 188 ASN A C 1
ATOM 1559 O O . ASN A 1 188 ? 48.894 7.479 -15.868 1.00 77.62 188 ASN A O 1
ATOM 1563 N N . GLU A 1 189 ? 48.576 9.696 -15.758 1.00 76.88 189 GLU A N 1
ATOM 1564 C CA . GLU A 1 189 ? 48.592 9.774 -14.289 1.00 76.88 189 GLU A CA 1
ATOM 1565 C C . GLU A 1 189 ? 47.404 9.026 -13.656 1.00 76.88 189 GLU A C 1
ATOM 1567 O O . GLU A 1 189 ? 47.555 8.375 -12.614 1.00 76.88 189 GLU A O 1
ATOM 1572 N N . ALA A 1 190 ? 46.231 9.052 -14.298 1.00 70.19 190 ALA A N 1
ATOM 1573 C CA . ALA A 1 190 ? 45.061 8.287 -13.866 1.00 70.19 190 ALA A CA 1
ATOM 1574 C C . ALA A 1 190 ? 45.253 6.773 -14.071 1.00 70.19 190 ALA A C 1
ATOM 1576 O O . ALA A 1 190 ? 44.933 5.987 -13.178 1.00 70.19 190 ALA A O 1
ATOM 1577 N N . GLU A 1 191 ? 45.826 6.349 -15.201 1.00 74.06 191 GLU A N 1
ATOM 1578 C CA . GLU A 1 191 ? 46.147 4.942 -15.473 1.00 74.06 191 GLU A CA 1
ATOM 1579 C C . GLU A 1 191 ? 47.221 4.388 -14.523 1.00 74.06 191 GLU A C 1
ATOM 1581 O O . GLU A 1 191 ? 47.137 3.240 -14.078 1.00 74.06 191 GLU A O 1
ATOM 1586 N N . GLU A 1 192 ? 48.225 5.193 -14.170 1.00 75.12 192 GLU A N 1
ATOM 1587 C CA . GLU A 1 192 ? 49.264 4.796 -13.217 1.00 75.12 192 GLU A CA 1
ATOM 1588 C C . GLU A 1 192 ? 48.700 4.653 -11.795 1.00 75.12 192 GLU A C 1
ATOM 1590 O O . GLU A 1 192 ? 48.997 3.685 -11.090 1.00 75.12 192 GLU A O 1
ATOM 1595 N N . SER A 1 193 ? 47.818 5.574 -11.401 1.00 69.94 193 SER A N 1
ATOM 1596 C CA . SER A 1 193 ? 47.049 5.510 -10.152 1.00 69.94 193 SER A CA 1
ATOM 1597 C C . SER A 1 193 ? 46.150 4.268 -10.087 1.00 69.94 193 SER A C 1
ATOM 1599 O O . SER A 1 193 ? 46.158 3.551 -9.085 1.00 69.94 193 SER A O 1
ATOM 1601 N N . GLN A 1 194 ? 45.451 3.937 -11.178 1.00 67.50 194 GLN A N 1
ATOM 1602 C CA . GLN A 1 194 ? 44.624 2.727 -11.284 1.00 67.50 194 GLN A CA 1
ATOM 1603 C C . GLN A 1 194 ? 45.449 1.437 -11.177 1.00 67.50 194 GLN A C 1
ATOM 1605 O O . GLN A 1 194 ? 45.009 0.480 -10.538 1.00 67.50 194 GLN A O 1
ATOM 1610 N N . LYS A 1 195 ? 46.660 1.405 -11.753 1.00 69.12 195 LYS A N 1
ATOM 1611 C CA . LYS A 1 195 ? 47.590 0.269 -11.624 1.00 69.12 195 LYS A CA 1
ATOM 1612 C C . LYS A 1 195 ? 48.113 0.111 -10.196 1.00 69.12 195 LYS A C 1
ATOM 1614 O O . LYS A 1 195 ? 48.210 -1.015 -9.722 1.00 69.12 195 LYS A O 1
ATOM 1619 N N . LYS A 1 196 ? 48.399 1.214 -9.494 1.00 69.62 196 LYS A N 1
ATOM 1620 C CA . LYS A 1 196 ? 48.841 1.199 -8.085 1.00 69.62 196 LYS A CA 1
ATOM 1621 C C . LYS A 1 196 ? 47.747 0.715 -7.127 1.00 69.62 196 LYS A C 1
ATOM 1623 O O . LYS A 1 196 ? 48.055 0.093 -6.115 1.00 69.62 196 LYS A O 1
ATOM 1628 N N . LEU A 1 197 ? 46.481 0.987 -7.445 1.00 67.19 197 LEU A N 1
ATOM 1629 C CA . LEU A 1 197 ? 45.322 0.590 -6.636 1.00 67.19 197 LEU A CA 1
ATOM 1630 C C . LEU A 1 197 ? 44.781 -0.810 -6.981 1.00 67.19 197 LEU A C 1
ATOM 1632 O O . LEU A 1 197 ? 44.031 -1.391 -6.188 1.00 67.19 197 LEU A O 1
ATOM 1636 N N . SER A 1 198 ? 45.164 -1.381 -8.128 1.00 63.69 198 SER A N 1
ATOM 1637 C CA . SER A 1 198 ? 44.825 -2.761 -8.487 1.00 63.69 198 SER A CA 1
ATOM 1638 C C . SER A 1 198 ? 45.571 -3.730 -7.562 1.00 63.69 198 SER A C 1
ATOM 1640 O O . SER A 1 198 ? 46.791 -3.851 -7.605 1.00 63.69 198 SER A O 1
ATOM 1642 N N . GLY A 1 199 ? 44.825 -4.379 -6.662 1.00 66.62 199 GLY A N 1
ATOM 1643 C CA . GLY A 1 199 ? 45.362 -5.271 -5.624 1.00 66.62 199 GLY A CA 1
ATOM 1644 C C . GLY A 1 199 ? 45.468 -4.663 -4.218 1.00 66.62 199 GLY A C 1
ATOM 1645 O O . GLY A 1 199 ? 45.746 -5.398 -3.270 1.00 66.62 199 GLY A O 1
ATOM 1646 N N . ALA A 1 200 ? 45.189 -3.366 -4.043 1.00 77.62 200 ALA A N 1
ATOM 1647 C CA . ALA A 1 200 ? 45.140 -2.732 -2.724 1.00 77.62 200 ALA A CA 1
ATOM 1648 C C . ALA A 1 200 ? 43.924 -3.216 -1.896 1.00 77.62 200 ALA A C 1
ATOM 1650 O O . ALA A 1 200 ? 42.859 -3.491 -2.473 1.00 77.62 200 ALA A O 1
ATOM 1651 N N . PRO A 1 201 ? 44.034 -3.303 -0.552 1.00 80.75 201 PRO A N 1
ATOM 1652 C CA . PRO A 1 201 ? 42.918 -3.686 0.312 1.00 80.75 201 PRO A CA 1
ATOM 1653 C C . PRO A 1 201 ? 41.732 -2.727 0.138 1.00 80.75 201 PRO A C 1
ATOM 1655 O O . PRO A 1 201 ? 41.912 -1.541 -0.132 1.00 80.75 201 PRO A O 1
ATOM 1658 N N . TRP A 1 202 ? 40.512 -3.254 0.236 1.00 82.06 202 TRP A N 1
ATOM 1659 C CA . TRP A 1 202 ? 39.283 -2.476 0.056 1.00 82.06 202 TRP A CA 1
ATOM 1660 C C . TRP A 1 202 ? 38.914 -1.748 1.349 1.00 82.06 202 TRP A C 1
ATOM 1662 O O . TRP A 1 202 ? 38.792 -2.383 2.398 1.00 82.06 202 TRP A O 1
ATOM 1672 N N . SER A 1 203 ? 38.707 -0.436 1.266 1.00 84.38 203 SER A N 1
ATOM 1673 C CA . SER A 1 203 ? 38.204 0.382 2.373 1.00 84.38 203 SER A CA 1
ATOM 1674 C C . SER A 1 203 ? 36.691 0.207 2.547 1.00 84.38 203 SER A C 1
ATOM 1676 O O . SER A 1 203 ? 35.960 -0.044 1.588 1.00 84.38 203 SER A O 1
ATOM 1678 N N . CYS A 1 204 ? 36.191 0.372 3.775 1.00 79.94 204 CYS A N 1
ATOM 1679 C CA . CYS A 1 204 ? 34.761 0.284 4.087 1.00 79.94 204 CYS A CA 1
ATOM 1680 C C . CYS A 1 204 ? 33.910 1.282 3.284 1.00 79.94 204 CYS A C 1
ATOM 1682 O O . CYS A 1 204 ? 32.797 0.948 2.877 1.00 79.94 204 CYS A O 1
ATOM 1684 N N . GLU A 1 205 ? 34.434 2.480 3.023 1.00 82.81 205 GLU A N 1
ATOM 1685 C CA . GLU A 1 205 ? 33.738 3.505 2.236 1.00 82.81 205 GLU A CA 1
ATOM 1686 C C . GLU A 1 205 ? 33.587 3.075 0.769 1.00 82.81 205 GLU A C 1
ATOM 1688 O O . GLU A 1 205 ? 32.501 3.178 0.195 1.00 82.81 205 GLU A O 1
ATOM 1693 N N . GLU A 1 206 ? 34.633 2.479 0.187 1.00 84.19 206 GLU A N 1
ATOM 1694 C CA . GLU A 1 206 ? 34.600 1.936 -1.178 1.00 84.19 206 GLU A CA 1
ATOM 1695 C C . GLU A 1 206 ? 33.557 0.810 -1.305 1.00 84.19 206 GLU A C 1
ATOM 1697 O O . GLU A 1 206 ? 32.841 0.722 -2.305 1.00 84.19 206 GLU A O 1
ATOM 1702 N N . LEU A 1 207 ? 33.416 -0.028 -0.270 1.00 83.44 207 LEU A N 1
ATOM 1703 C CA . LEU A 1 207 ? 32.406 -1.092 -0.223 1.00 83.44 207 LEU A CA 1
ATOM 1704 C C . LEU A 1 207 ? 30.975 -0.548 -0.117 1.00 83.44 207 LEU A C 1
ATOM 1706 O O . LEU A 1 207 ? 30.058 -1.132 -0.699 1.00 83.44 207 LEU A O 1
ATOM 1710 N N . TYR A 1 208 ? 30.774 0.566 0.590 1.00 82.19 208 TYR A N 1
ATOM 1711 C CA . TYR A 1 208 ? 29.472 1.230 0.678 1.00 82.19 208 TYR A CA 1
ATOM 1712 C C . TYR A 1 208 ? 29.054 1.834 -0.670 1.00 82.19 208 TYR A C 1
ATOM 1714 O O . TYR A 1 208 ? 27.934 1.606 -1.137 1.00 82.19 208 TYR A O 1
ATOM 1722 N N . HIS A 1 209 ? 29.973 2.524 -1.351 1.00 80.50 209 HIS A N 1
ATOM 1723 C CA . HIS A 1 209 ? 29.734 3.036 -2.703 1.00 80.50 209 HIS A CA 1
ATOM 1724 C C . HIS A 1 209 ? 29.462 1.909 -3.707 1.00 80.50 209 HIS A C 1
ATOM 1726 O O . HIS A 1 209 ? 28.597 2.042 -4.572 1.00 80.50 209 HIS A O 1
ATOM 1732 N N . LEU A 1 210 ? 30.107 0.752 -3.551 1.00 80.56 210 LEU A N 1
ATOM 1733 C CA . LEU A 1 210 ? 29.833 -0.414 -4.388 1.00 80.56 210 LEU A CA 1
ATOM 1734 C C . LEU A 1 210 ? 28.406 -0.966 -4.208 1.00 80.56 210 LEU A C 1
ATOM 1736 O O . LEU A 1 210 ? 27.842 -1.540 -5.140 1.00 80.56 210 LEU A O 1
ATOM 1740 N N . TRP A 1 211 ? 27.814 -0.787 -3.025 1.00 72.50 211 TRP A N 1
ATOM 1741 C CA . TRP A 1 211 ? 26.464 -1.253 -2.709 1.00 72.50 211 TRP A CA 1
ATOM 1742 C C . TRP A 1 211 ? 25.359 -0.321 -3.228 1.00 72.50 211 TRP A C 1
ATOM 1744 O O . TRP A 1 211 ? 24.298 -0.804 -3.626 1.00 72.50 211 TRP A O 1
ATOM 1754 N N . ILE A 1 212 ? 25.595 0.996 -3.253 1.00 74.44 212 ILE A N 1
ATOM 1755 C CA . ILE A 1 212 ? 24.551 1.990 -3.556 1.00 74.44 212 ILE A CA 1
ATOM 1756 C C . ILE A 1 212 ? 24.190 2.072 -5.048 1.00 74.44 212 ILE A C 1
ATOM 1758 O O . ILE A 1 212 ? 23.065 2.430 -5.399 1.00 74.44 212 ILE A O 1
ATOM 1762 N N . VAL A 1 213 ? 25.111 1.717 -5.948 1.00 67.56 213 VAL A N 1
ATOM 1763 C CA . VAL A 1 213 ? 24.895 1.874 -7.394 1.00 67.56 213 VAL A CA 1
ATOM 1764 C C . VAL A 1 213 ? 24.206 0.640 -7.982 1.00 67.56 213 VAL A C 1
ATOM 1766 O O . VAL A 1 213 ? 24.834 -0.325 -8.421 1.00 67.56 213 VAL A O 1
ATOM 1769 N N . LEU A 1 214 ? 22.872 0.695 -8.024 1.00 58.44 214 LEU A N 1
ATOM 1770 C CA . LEU A 1 214 ? 22.011 -0.273 -8.705 1.00 58.44 214 LEU A CA 1
ATOM 1771 C C . LEU A 1 214 ? 21.300 0.380 -9.901 1.00 58.44 214 LEU A C 1
ATOM 1773 O O . LEU A 1 214 ? 20.722 1.453 -9.781 1.00 58.44 214 LEU A O 1
ATOM 1777 N N . GLY A 1 215 ? 21.287 -0.310 -11.046 1.00 63.97 215 GLY A N 1
ATOM 1778 C CA . GLY A 1 215 ? 20.327 -0.046 -12.128 1.00 63.97 215 GLY A CA 1
ATOM 1779 C C . GLY A 1 215 ? 20.780 0.836 -13.298 1.00 63.97 215 GLY A C 1
ATOM 1780 O O . GLY A 1 215 ? 19.987 1.023 -14.214 1.00 63.97 215 GLY A O 1
ATOM 1781 N N . THR A 1 216 ? 22.020 1.335 -13.335 1.00 67.62 216 THR A N 1
ATOM 1782 C CA . THR A 1 216 ? 22.517 2.119 -14.482 1.00 67.62 216 THR A CA 1
ATOM 1783 C C . THR A 1 216 ? 23.211 1.243 -15.541 1.00 67.62 216 THR A C 1
ATOM 1785 O O . THR A 1 216 ? 23.968 0.327 -15.185 1.00 67.62 216 THR A O 1
ATOM 1788 N N . PRO A 1 217 ? 22.992 1.492 -16.851 1.00 64.94 217 PRO A N 1
ATOM 1789 C CA . PRO A 1 217 ? 23.851 0.928 -17.891 1.00 64.94 217 PRO A CA 1
ATOM 1790 C C . PRO A 1 217 ? 25.287 1.436 -17.664 1.00 64.94 217 PRO A C 1
ATOM 1792 O O . PRO A 1 217 ? 25.488 2.596 -17.316 1.00 64.94 217 PRO A O 1
ATOM 1795 N N . ASN A 1 218 ? 26.280 0.550 -17.780 1.00 78.12 218 ASN A N 1
ATOM 1796 C CA . ASN A 1 218 ? 27.700 0.807 -17.474 1.00 78.12 218 ASN A CA 1
ATOM 1797 C C . ASN A 1 218 ? 28.025 1.115 -15.993 1.00 78.12 218 ASN A C 1
ATOM 1799 O O . ASN A 1 218 ? 29.004 1.799 -15.686 1.00 78.12 218 ASN A O 1
ATOM 1803 N N . ARG A 1 219 ? 27.257 0.551 -15.045 1.00 81.56 219 ARG A N 1
ATOM 1804 C CA . ARG A 1 219 ? 27.478 0.710 -13.589 1.00 81.56 219 ARG A CA 1
ATOM 1805 C C . ARG A 1 219 ? 28.927 0.496 -13.128 1.00 81.56 219 ARG A C 1
ATOM 1807 O O . ARG A 1 219 ? 29.424 1.250 -12.298 1.00 81.56 219 ARG A O 1
ATOM 1814 N N . TRP A 1 220 ? 29.606 -0.518 -13.667 1.00 84.75 220 TRP A N 1
ATOM 1815 C CA . TRP A 1 220 ? 30.947 -0.899 -13.221 1.00 84.75 220 TRP A CA 1
ATOM 1816 C C . TRP A 1 220 ? 32.018 0.060 -13.733 1.00 84.75 220 TRP A C 1
ATOM 1818 O O . TRP A 1 220 ? 32.971 0.331 -13.016 1.00 84.75 220 TRP A O 1
ATOM 1828 N N . GLU A 1 221 ? 31.825 0.632 -14.923 1.00 83.31 221 GLU A N 1
ATOM 1829 C CA . GLU A 1 221 ? 32.715 1.658 -15.474 1.00 83.31 221 GLU A CA 1
ATOM 1830 C C . GLU A 1 221 ? 32.570 2.986 -14.730 1.00 83.31 221 GLU A C 1
ATOM 1832 O O . GLU A 1 221 ? 33.557 3.665 -14.467 1.00 83.31 221 GLU A O 1
ATOM 1837 N N . CYS A 1 222 ? 31.345 3.356 -14.352 1.00 81.50 222 CYS A N 1
ATOM 1838 C CA . CYS A 1 222 ? 31.112 4.552 -13.546 1.00 81.50 222 CYS A CA 1
ATOM 1839 C C . CYS A 1 222 ? 31.754 4.409 -12.158 1.00 81.50 222 CYS A C 1
ATOM 1841 O O . CYS A 1 222 ? 32.486 5.289 -11.711 1.00 81.50 222 CYS A O 1
ATOM 1843 N N . MET A 1 223 ? 31.559 3.254 -11.518 1.00 82.62 223 MET A N 1
ATOM 1844 C CA . MET A 1 223 ? 32.151 2.960 -10.215 1.00 82.62 223 MET A CA 1
ATOM 1845 C C . MET A 1 223 ? 33.683 2.897 -10.270 1.00 82.62 223 MET A C 1
ATOM 1847 O O . MET A 1 223 ? 34.346 3.400 -9.372 1.00 82.62 223 MET A O 1
ATOM 1851 N N . ALA A 1 224 ? 34.251 2.343 -11.343 1.00 83.31 224 ALA A N 1
ATOM 1852 C CA . ALA A 1 224 ? 35.693 2.329 -11.586 1.00 83.31 224 ALA A CA 1
ATOM 1853 C C . ALA A 1 224 ? 36.297 3.741 -11.613 1.00 83.31 224 ALA A C 1
ATOM 1855 O O . ALA A 1 224 ? 37.340 3.977 -11.005 1.00 83.31 224 ALA A O 1
ATOM 1856 N N . ARG A 1 225 ? 35.609 4.696 -12.255 1.00 80.38 225 ARG A N 1
ATOM 1857 C CA . ARG A 1 225 ? 36.030 6.106 -12.279 1.00 80.38 225 ARG A CA 1
ATOM 1858 C C . ARG A 1 225 ? 35.930 6.766 -10.907 1.00 80.38 225 ARG A C 1
ATOM 1860 O O . ARG A 1 225 ? 36.838 7.490 -10.530 1.00 80.38 225 ARG A O 1
ATOM 1867 N N . VAL A 1 226 ? 34.858 6.505 -10.156 1.00 83.75 226 VAL A N 1
ATOM 1868 C CA . VAL A 1 226 ? 34.660 7.086 -8.813 1.00 83.75 226 VAL A CA 1
ATOM 1869 C C . VAL A 1 226 ? 35.672 6.536 -7.806 1.00 83.75 226 VAL A C 1
ATOM 1871 O O . VAL A 1 226 ? 36.203 7.289 -6.997 1.00 83.75 226 VAL A O 1
ATOM 1874 N N . LEU A 1 227 ? 35.961 5.235 -7.866 1.00 81.81 227 LEU A N 1
ATOM 1875 C CA . LEU A 1 227 ? 36.884 4.560 -6.950 1.00 81.81 227 LEU A CA 1
ATOM 1876 C C . LEU A 1 227 ? 38.348 4.600 -7.420 1.00 81.81 227 LEU A C 1
ATOM 1878 O O . LEU A 1 227 ? 39.206 4.050 -6.739 1.00 81.81 227 LEU A O 1
ATOM 1882 N N . ASN A 1 228 ? 38.645 5.194 -8.584 1.00 80.94 228 ASN A N 1
ATOM 1883 C CA . ASN A 1 228 ? 39.963 5.144 -9.235 1.00 80.94 228 ASN A CA 1
ATOM 1884 C C . ASN A 1 228 ? 40.556 3.718 -9.321 1.00 80.94 228 ASN A C 1
ATOM 1886 O O . ASN A 1 228 ? 41.769 3.525 -9.243 1.00 80.94 228 ASN A O 1
ATOM 1890 N N . ARG A 1 229 ? 39.700 2.703 -9.495 1.00 81.56 229 ARG A N 1
ATOM 1891 C CA . ARG A 1 229 ? 40.073 1.280 -9.613 1.00 81.56 229 ARG A CA 1
ATOM 1892 C C . ARG A 1 229 ? 39.644 0.725 -10.967 1.00 81.56 229 ARG A C 1
ATOM 1894 O O . ARG A 1 229 ? 38.776 1.281 -11.629 1.00 81.56 229 ARG A O 1
ATOM 1901 N N . ASN A 1 230 ? 40.217 -0.403 -11.376 1.00 85.50 230 ASN A N 1
ATOM 1902 C CA . ASN A 1 230 ? 39.832 -1.075 -12.617 1.00 85.50 230 ASN A CA 1
ATOM 1903 C C . ASN A 1 230 ? 38.388 -1.625 -12.546 1.00 85.50 230 ASN A C 1
ATOM 1905 O O . ASN A 1 230 ? 37.982 -2.220 -11.546 1.00 85.50 230 ASN A O 1
ATOM 1909 N N . ALA A 1 231 ? 37.620 -1.502 -13.632 1.00 83.62 231 ALA A N 1
ATOM 1910 C CA . ALA A 1 231 ? 36.237 -1.987 -13.723 1.00 83.62 231 ALA A CA 1
ATOM 1911 C C . ALA A 1 231 ? 36.105 -3.509 -13.531 1.00 83.62 231 ALA A C 1
ATOM 1913 O O . ALA A 1 231 ? 35.093 -3.990 -13.008 1.00 83.62 231 ALA A O 1
ATOM 1914 N N . GLN A 1 232 ? 37.133 -4.274 -13.908 1.00 83.50 232 GLN A N 1
ATOM 1915 C CA . GLN A 1 232 ? 37.171 -5.722 -13.680 1.00 83.50 232 GLN A CA 1
ATOM 1916 C C . GLN A 1 232 ? 37.279 -6.052 -12.183 1.00 83.50 232 GLN A C 1
ATOM 1918 O O . GLN A 1 232 ? 36.503 -6.865 -11.678 1.00 83.50 232 GLN A O 1
ATOM 1923 N N . ASP A 1 233 ? 38.145 -5.349 -11.447 1.00 84.56 233 ASP A N 1
ATOM 1924 C CA . ASP A 1 233 ? 38.334 -5.537 -10.000 1.00 84.56 233 ASP A CA 1
ATOM 1925 C C . ASP A 1 233 ? 37.052 -5.206 -9.221 1.00 84.56 233 ASP A C 1
ATOM 1927 O O . ASP A 1 233 ? 36.645 -5.944 -8.318 1.00 84.56 233 ASP A O 1
ATOM 1931 N N . VAL A 1 234 ? 36.362 -4.137 -9.631 1.00 86.69 234 VAL A N 1
ATOM 1932 C CA . VAL A 1 234 ? 35.056 -3.729 -9.091 1.00 86.69 234 VAL A CA 1
ATOM 1933 C C . VAL A 1 234 ? 33.995 -4.809 -9.320 1.00 86.69 234 VAL A C 1
ATOM 1935 O O . VAL A 1 234 ? 33.234 -5.141 -8.408 1.00 86.69 234 VAL A O 1
ATOM 1938 N N . THR A 1 235 ? 33.966 -5.410 -10.511 1.00 87.06 235 THR A N 1
ATOM 1939 C CA . THR A 1 235 ? 33.004 -6.467 -10.861 1.00 87.06 235 THR A CA 1
ATOM 1940 C C . THR A 1 235 ? 33.243 -7.740 -10.046 1.00 87.06 235 THR A C 1
ATOM 1942 O O . THR A 1 235 ? 32.295 -8.337 -9.526 1.00 87.06 235 THR A O 1
ATOM 1945 N N . VAL A 1 236 ? 34.508 -8.135 -9.878 1.00 87.56 236 VAL A N 1
ATOM 1946 C CA . VAL A 1 236 ? 34.893 -9.294 -9.061 1.00 87.56 236 VAL A CA 1
ATOM 1947 C C . VAL A 1 236 ? 34.514 -9.071 -7.596 1.00 87.56 236 VAL A C 1
ATOM 1949 O O . VAL A 1 236 ? 33.919 -9.955 -6.973 1.00 87.56 236 VAL A O 1
ATOM 1952 N N . MET A 1 237 ? 34.802 -7.889 -7.042 1.00 86.69 237 MET A N 1
ATOM 1953 C CA . MET A 1 237 ? 34.482 -7.582 -5.647 1.00 86.69 237 MET A CA 1
ATOM 1954 C C . MET A 1 237 ? 32.973 -7.520 -5.397 1.00 86.69 237 MET A C 1
ATOM 1956 O O . MET A 1 237 ? 32.482 -8.075 -4.412 1.00 86.69 237 MET A O 1
ATOM 1960 N N . ALA A 1 238 ? 32.210 -6.939 -6.322 1.00 85.38 238 ALA A N 1
ATOM 1961 C CA . ALA A 1 238 ? 30.754 -6.936 -6.240 1.00 85.38 238 ALA A CA 1
ATOM 1962 C C . ALA A 1 238 ? 30.167 -8.356 -6.284 1.00 85.38 238 ALA A C 1
ATOM 1964 O O . ALA A 1 238 ? 29.225 -8.672 -5.551 1.00 85.38 238 ALA A O 1
ATOM 1965 N N . GLY A 1 239 ? 30.756 -9.238 -7.098 1.00 84.44 239 GLY A N 1
ATOM 1966 C CA . GLY A 1 239 ? 30.441 -10.664 -7.106 1.00 84.44 239 GLY A CA 1
ATOM 1967 C C . GLY A 1 239 ? 30.668 -11.312 -5.738 1.00 84.44 239 GLY A C 1
ATOM 1968 O O . GLY A 1 239 ? 29.772 -11.989 -5.230 1.00 84.44 239 GLY A O 1
ATOM 1969 N N . LYS A 1 240 ? 31.819 -11.058 -5.102 1.00 85.19 240 LYS A N 1
ATOM 1970 C CA . LYS A 1 240 ? 32.149 -11.577 -3.760 1.00 85.19 240 LYS A CA 1
ATOM 1971 C C . LYS A 1 240 ? 31.178 -11.077 -2.684 1.00 85.19 240 LYS A C 1
ATOM 1973 O O . LYS A 1 240 ? 30.681 -11.885 -1.900 1.00 85.19 240 LYS A O 1
ATOM 1978 N N . LEU A 1 241 ? 30.843 -9.783 -2.680 1.00 82.88 241 LEU A N 1
ATOM 1979 C CA . LEU A 1 241 ? 29.860 -9.202 -1.750 1.00 82.88 241 LEU A CA 1
ATOM 1980 C C . LEU A 1 241 ? 28.483 -9.870 -1.875 1.00 82.88 241 LEU A C 1
ATOM 1982 O O . LEU A 1 241 ? 27.838 -10.171 -0.869 1.00 82.88 241 LEU A O 1
ATOM 1986 N N . LYS A 1 242 ? 28.046 -10.154 -3.109 1.00 81.44 242 LYS A N 1
ATOM 1987 C CA . LYS A 1 242 ? 26.779 -10.849 -3.362 1.00 81.44 242 LYS A CA 1
ATOM 1988 C C . LYS A 1 242 ? 26.790 -12.283 -2.818 1.00 81.44 242 LYS A C 1
ATOM 1990 O O . LYS A 1 242 ? 25.814 -12.689 -2.192 1.00 81.44 242 LYS A O 1
ATOM 1995 N N . HIS A 1 243 ? 27.885 -13.021 -3.010 1.00 79.19 243 HIS A N 1
ATOM 1996 C CA . HIS A 1 243 ? 28.023 -14.388 -2.492 1.00 79.19 243 HIS A CA 1
ATOM 1997 C C . HIS A 1 243 ? 28.035 -14.419 -0.957 1.00 79.19 243 HIS A C 1
ATOM 1999 O O . HIS A 1 243 ? 27.342 -15.239 -0.363 1.00 79.19 243 HIS A O 1
ATOM 2005 N N . MET A 1 244 ? 28.732 -13.483 -0.301 1.00 78.00 244 MET A N 1
ATOM 2006 C CA . MET A 1 244 ? 28.739 -13.393 1.167 1.00 78.00 244 MET A CA 1
ATOM 2007 C C . MET A 1 244 ? 27.347 -13.131 1.756 1.00 78.00 244 MET A C 1
ATOM 2009 O O . MET A 1 244 ? 27.018 -13.669 2.811 1.00 78.00 244 MET A O 1
ATOM 2013 N N . LYS A 1 245 ? 26.508 -12.341 1.074 1.00 71.31 245 LYS A N 1
ATOM 2014 C CA . LYS A 1 245 ? 25.116 -12.116 1.491 1.00 71.31 245 LYS A CA 1
ATOM 2015 C C . LYS A 1 245 ? 24.264 -13.384 1.374 1.00 71.31 245 LYS A C 1
ATOM 2017 O O . LYS A 1 245 ? 23.413 -13.610 2.222 1.00 71.31 245 LYS A O 1
ATOM 2022 N N . GLN A 1 246 ? 24.488 -14.187 0.336 1.00 65.94 246 GLN A N 1
ATOM 2023 C CA . GLN A 1 246 ? 23.700 -15.390 0.064 1.00 65.94 246 GLN A CA 1
ATOM 2024 C C . GLN A 1 246 ? 24.022 -16.554 1.012 1.00 65.94 246 GLN A C 1
ATOM 2026 O O . GLN A 1 246 ? 23.162 -17.388 1.234 1.00 65.94 246 GLN A O 1
ATOM 2031 N N . VAL A 1 247 ? 25.232 -16.603 1.576 1.00 63.09 247 VAL A N 1
ATOM 2032 C CA . VAL A 1 247 ? 25.639 -17.630 2.559 1.00 63.09 247 VAL A CA 1
ATOM 2033 C C . VAL A 1 247 ? 25.193 -17.281 3.990 1.00 63.09 247 VAL A C 1
ATOM 2035 O O . VAL A 1 247 ? 25.134 -18.154 4.848 1.00 63.09 247 VAL A O 1
ATOM 2038 N N . ARG A 1 248 ? 24.900 -16.003 4.270 1.00 52.97 248 ARG A N 1
ATOM 2039 C CA . ARG A 1 248 ? 24.483 -15.516 5.600 1.00 52.97 248 ARG A CA 1
ATOM 2040 C C . ARG A 1 248 ? 22.954 -15.493 5.788 1.00 52.97 248 ARG A C 1
ATOM 2042 O O . ARG A 1 248 ? 22.491 -15.181 6.882 1.00 52.97 248 ARG A O 1
ATOM 2049 N N . LEU A 1 249 ? 22.196 -15.772 4.730 1.00 46.38 249 LEU A N 1
ATOM 2050 C CA . LEU A 1 249 ? 20.738 -15.930 4.729 1.00 46.38 249 LEU A CA 1
ATOM 2051 C C . LEU A 1 249 ? 20.397 -17.416 4.643 1.00 46.38 249 LEU A C 1
ATOM 2053 O O . LEU A 1 249 ? 19.411 -17.807 5.297 1.00 46.38 249 LEU A O 1
#

Sequence (249 aa):
MHFQVVSIYEVLKSSELREKYNNVLEFGLPDWRQPIYYYRKMRKLAWYEAVIVLIAVSTIAHYLMMWAAYYEKYLVLKQSLKKSRKRDKKGESEGTVTQLHEALEVYRPRFCDLLPFLMANGSWNMLKLAVFIAQEQLKRKEPEVVDEVHIPHRPPPAPRAPEFTYEMATDLKPVSTNNPEASAKYTNEAEESQKKLSGAPWSCEELYHLWIVLGTPNRWECMARVLNRNAQDVTVMAGKLKHMKQVRL

Organism: Strongylus vulgaris (NCBI:txid40348)